Protein AF-A0AA95LZ90-F1 (afdb_monomer)

Solvent-accessible surface area (backbone atoms only — not comparable to full-atom values): 10033 Å² total; per-residue (Å²): 131,81,85,79,63,88,88,52,52,76,66,52,51,50,35,50,46,57,50,53,72,34,52,88,38,74,70,35,60,52,49,56,64,57,33,80,80,51,60,80,67,73,62,70,58,91,56,53,76,77,47,78,58,99,29,31,42,29,27,42,69,85,73,64,32,29,38,39,38,36,71,39,73,66,20,32,50,21,42,51,40,34,53,50,51,57,73,70,40,54,73,91,53,36,74,39,42,48,50,74,78,48,73,56,91,40,30,33,30,27,57,53,59,44,82,60,72,96,41,71,73,51,50,51,52,51,54,55,50,49,54,51,38,47,76,72,32,27,47,56,68,57,52,34,52,98,86,68,48,68,36,58,94,23,34,22,23,46,97,86,69,50,64,23,37,68,52,54,40,78,51,43,80,51,90,128

Secondary structure (DSSP, 8-state):
-----SSS-HHHHHHHHHHHHHTTSHHHHHHHHHHTT-GGGTS---SEEEEE-SSEEEEE-SSSEEEEEESSHHHHHHHHHHHHHHHHS-HHHHTTBPPEEEEETTEEEEE--EEPP--HHHHHHHHHHHHHHHHTTEE-TTSB-TTS-B-GGGEEE-TT--EEES--TT-EE---

Structure (mmCIF, N/CA/C/O backbone):
data_AF-A0AA95LZ90-F1
#
_entry.id   AF-A0AA95LZ90-F1
#
loop_
_atom_site.group_PDB
_atom_site.id
_atom_site.type_symbol
_atom_site.label_atom_id
_atom_site.label_alt_id
_atom_site.label_comp_id
_atom_site.label_asym_id
_atom_site.label_entity_id
_atom_site.label_seq_id
_atom_site.pdbx_PDB_ins_code
_atom_site.Cartn_x
_atom_site.Cartn_y
_atom_site.Cartn_z
_atom_site.occupancy
_atom_site.B_iso_or_equiv
_atom_site.auth_seq_id
_atom_site.auth_comp_id
_atom_site.auth_asym_id
_atom_site.auth_atom_id
_atom_site.pdbx_PDB_model_num
ATOM 1 N N . MET A 1 1 ? -5.348 -4.662 -27.013 1.00 34.50 1 MET A N 1
ATOM 2 C CA . MET A 1 1 ? -5.680 -3.260 -26.679 1.00 34.50 1 MET A CA 1
ATOM 3 C C . MET A 1 1 ? -4.801 -2.884 -25.504 1.00 34.50 1 MET A C 1
ATOM 5 O O . MET A 1 1 ? -4.820 -3.619 -24.530 1.00 34.50 1 MET A O 1
ATOM 9 N N . GLY A 1 2 ? -3.926 -1.886 -25.645 1.00 42.22 2 GLY A N 1
ATOM 10 C CA . GLY A 1 2 ? -2.965 -1.548 -24.590 1.00 42.22 2 GLY A CA 1
ATOM 11 C C . GLY A 1 2 ? -3.676 -0.946 -23.382 1.00 42.22 2 GLY A C 1
ATOM 12 O O . GLY A 1 2 ? -4.489 -0.041 -23.558 1.00 42.22 2 GLY A O 1
ATOM 13 N N . GLU A 1 3 ? -3.384 -1.457 -22.186 1.00 51.34 3 GLU A N 1
ATOM 14 C CA . GLU A 1 3 ? -3.750 -0.822 -20.918 1.00 51.34 3 GLU A CA 1
ATOM 15 C C . GLU A 1 3 ? -3.240 0.624 -20.945 1.00 51.34 3 GLU A C 1
ATOM 17 O O . GLU A 1 3 ? -2.036 0.875 -21.022 1.00 51.34 3 GLU A O 1
ATOM 22 N N . LYS A 1 4 ? -4.158 1.593 -20.985 1.00 54.84 4 LYS A N 1
ATOM 23 C CA . LYS A 1 4 ? -3.798 3.007 -20.929 1.00 54.84 4 LYS A CA 1
ATOM 24 C C . LYS A 1 4 ? -3.637 3.371 -19.462 1.00 54.84 4 LYS A C 1
ATOM 26 O O . LYS A 1 4 ? -4.637 3.564 -18.776 1.00 54.84 4 LYS A O 1
ATOM 31 N N . ALA A 1 5 ? -2.392 3.456 -19.012 1.00 68.25 5 ALA A N 1
ATOM 32 C CA . ALA A 1 5 ? -2.107 3.948 -17.679 1.00 68.25 5 ALA A CA 1
ATOM 33 C C . ALA A 1 5 ? -2.472 5.427 -17.562 1.00 68.25 5 ALA A C 1
ATOM 35 O O . ALA A 1 5 ? -2.135 6.228 -18.439 1.00 68.25 5 ALA A O 1
ATOM 36 N N . MET A 1 6 ? -3.190 5.787 -16.502 1.00 85.00 6 MET A N 1
ATOM 37 C CA . MET A 1 6 ? -3.585 7.169 -16.222 1.00 85.00 6 MET A CA 1
ATOM 38 C C . MET A 1 6 ? -2.555 7.879 -15.347 1.00 85.00 6 MET A C 1
ATOM 40 O O . MET A 1 6 ? -2.398 9.093 -15.458 1.00 85.00 6 MET A O 1
ATOM 44 N N . PHE A 1 7 ? -1.850 7.131 -14.496 1.00 91.50 7 PHE A N 1
ATOM 45 C CA . PHE A 1 7 ? -0.900 7.693 -13.532 1.00 91.50 7 PHE A CA 1
ATOM 46 C C . PHE A 1 7 ? 0.568 7.577 -13.953 1.00 91.50 7 PHE A C 1
ATOM 48 O O . PHE A 1 7 ? 1.384 8.383 -13.510 1.00 91.50 7 PHE A O 1
ATOM 55 N N . LEU A 1 8 ? 0.910 6.592 -14.788 1.00 93.38 8 LEU A N 1
ATOM 56 C CA . LEU A 1 8 ? 2.279 6.340 -15.244 1.00 93.38 8 LEU A CA 1
ATOM 57 C C . LEU A 1 8 ? 2.437 6.681 -16.721 1.00 93.38 8 LEU A C 1
ATOM 59 O O . LEU A 1 8 ? 1.546 6.430 -17.533 1.00 93.38 8 LEU A O 1
ATOM 63 N N . THR A 1 9 ? 3.602 7.204 -17.093 1.0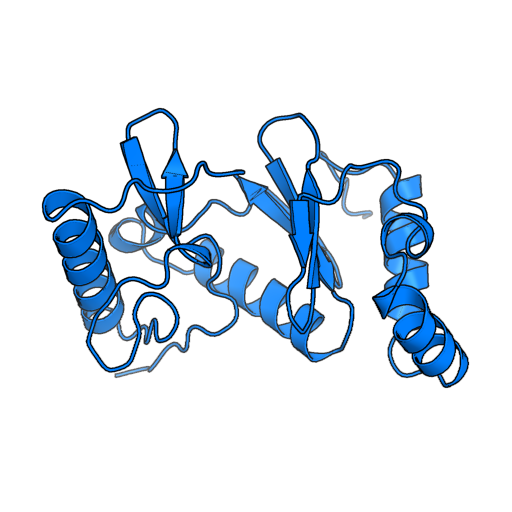0 93.56 9 THR A N 1
ATOM 64 C CA . THR A 1 9 ? 3.947 7.381 -18.503 1.00 93.56 9 THR A CA 1
ATOM 65 C C . THR A 1 9 ? 4.340 6.044 -19.134 1.00 93.56 9 THR A C 1
ATOM 67 O O . THR A 1 9 ? 4.755 5.100 -18.458 1.00 93.56 9 THR A O 1
ATOM 70 N N . SER A 1 10 ? 4.306 5.963 -20.466 1.00 92.25 10 SER A N 1
ATOM 71 C CA . SER A 1 10 ? 4.812 4.788 -21.192 1.00 92.25 10 SER A CA 1
ATOM 72 C C . SER A 1 10 ? 6.281 4.476 -20.867 1.00 92.25 10 SER A C 1
ATOM 74 O O . SER A 1 10 ? 6.687 3.313 -20.896 1.00 92.25 10 SER A O 1
ATOM 76 N N . SER A 1 11 ? 7.078 5.503 -20.551 1.00 92.69 11 SER A N 1
ATOM 77 C CA . SER A 1 11 ? 8.474 5.349 -20.133 1.00 92.69 11 SER A CA 1
ATOM 78 C C . SER A 1 11 ? 8.578 4.688 -18.760 1.00 92.69 11 SER A C 1
ATOM 80 O O . SER A 1 11 ? 9.356 3.747 -18.612 1.00 92.69 11 SER A O 1
ATOM 82 N N . ASP A 1 12 ? 7.755 5.105 -17.794 1.00 93.00 12 ASP A N 1
ATOM 83 C CA . ASP A 1 12 ? 7.721 4.508 -16.452 1.00 93.00 12 ASP A CA 1
ATOM 84 C C . ASP A 1 12 ? 7.345 3.028 -16.527 1.00 93.00 12 ASP A C 1
ATOM 86 O O . ASP A 1 12 ? 8.037 2.174 -15.973 1.00 93.00 12 ASP A O 1
ATOM 90 N N . ILE A 1 13 ? 6.302 2.701 -17.295 1.00 93.44 13 ILE A N 1
ATOM 91 C CA . ILE A 1 13 ? 5.856 1.316 -17.501 1.00 93.44 13 ILE A CA 1
ATOM 92 C C . ILE A 1 13 ? 6.970 0.479 -18.131 1.00 93.44 13 ILE A C 1
ATOM 94 O O . IL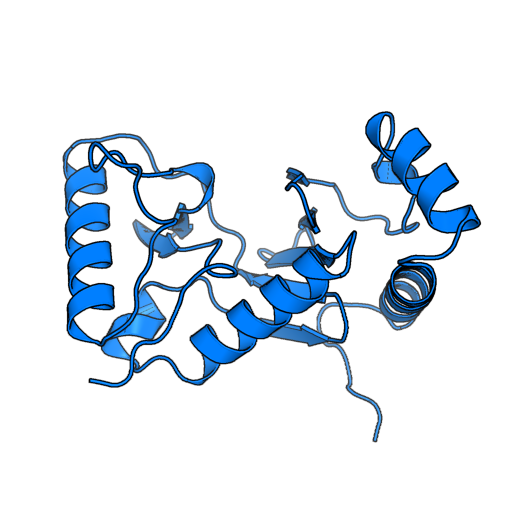E A 1 13 ? 7.201 -0.654 -17.711 1.00 93.44 13 ILE A O 1
ATOM 98 N N . LYS A 1 14 ? 7.690 1.020 -19.123 1.00 92.12 14 LYS A N 1
ATOM 99 C CA . LYS A 1 14 ? 8.817 0.323 -19.758 1.00 92.12 14 LYS A CA 1
ATOM 100 C C . LYS A 1 14 ? 9.941 0.047 -18.759 1.00 92.12 14 LYS A C 1
ATOM 102 O O . LYS A 1 14 ? 10.480 -1.058 -18.757 1.00 92.12 14 LYS A O 1
ATOM 107 N N . LEU A 1 15 ? 10.285 1.021 -17.917 1.00 90.69 15 LEU A N 1
ATOM 108 C CA . LEU A 1 15 ? 11.307 0.867 -16.880 1.00 90.69 15 LEU A CA 1
ATOM 109 C C . LEU A 1 15 ? 10.901 -0.184 -15.844 1.00 90.69 15 LEU A C 1
ATOM 111 O O . LEU A 1 15 ? 11.689 -1.081 -15.543 1.00 90.69 15 LEU A O 1
ATOM 115 N N . ILE A 1 16 ? 9.657 -0.131 -15.362 1.00 91.62 16 ILE A N 1
ATOM 116 C CA . ILE A 1 16 ? 9.122 -1.127 -14.429 1.00 91.62 16 ILE A CA 1
ATOM 117 C C . ILE A 1 16 ? 9.114 -2.511 -15.080 1.00 91.62 16 ILE A C 1
ATOM 119 O O . ILE A 1 16 ? 9.571 -3.469 -14.470 1.00 91.62 16 ILE A O 1
ATOM 123 N N . LYS A 1 17 ? 8.673 -2.637 -16.334 1.00 91.50 17 LYS A N 1
ATOM 124 C CA . LYS A 1 17 ? 8.666 -3.920 -17.046 1.00 91.50 17 LYS A CA 1
ATOM 125 C C . LYS A 1 17 ? 10.068 -4.527 -17.140 1.00 91.50 17 LYS A C 1
ATOM 127 O O . LYS A 1 17 ? 10.247 -5.675 -16.747 1.00 91.50 17 LYS A O 1
ATOM 132 N N . LEU A 1 18 ? 11.061 -3.749 -17.578 1.00 88.50 18 LEU A N 1
ATOM 133 C CA . LEU A 1 18 ? 12.460 -4.195 -17.643 1.00 88.50 18 LEU A CA 1
ATOM 134 C C . LEU A 1 18 ? 13.002 -4.593 -16.262 1.00 88.50 18 LEU A C 1
ATOM 136 O O . LEU A 1 18 ? 13.769 -5.548 -16.140 1.00 88.50 18 LEU A O 1
ATOM 140 N N . TRP A 1 19 ? 12.606 -3.864 -15.218 1.00 87.50 19 TRP A N 1
ATOM 141 C CA . TRP A 1 19 ? 12.959 -4.184 -13.839 1.00 87.50 19 TRP A CA 1
ATOM 142 C C . TRP A 1 19 ? 12.365 -5.525 -13.390 1.00 87.50 19 TRP A C 1
ATOM 144 O O . TRP A 1 19 ? 13.095 -6.384 -12.890 1.00 87.50 19 TRP A O 1
ATOM 154 N N . ILE A 1 20 ? 11.063 -5.724 -13.607 1.00 88.56 20 ILE A N 1
ATOM 155 C CA . ILE A 1 20 ? 10.337 -6.933 -13.211 1.00 88.56 20 ILE A CA 1
ATOM 156 C C . ILE A 1 20 ? 10.819 -8.157 -14.002 1.00 88.56 20 ILE A C 1
ATOM 158 O O . ILE A 1 20 ? 11.033 -9.208 -13.403 1.00 88.56 20 ILE A O 1
ATOM 162 N N . GLU A 1 21 ? 11.072 -8.030 -15.308 1.00 87.81 21 GLU A N 1
ATOM 163 C CA . GLU A 1 21 ? 11.671 -9.091 -16.142 1.00 87.81 21 GLU A CA 1
ATOM 164 C C . GLU A 1 21 ? 13.063 -9.513 -15.644 1.00 87.81 21 GLU A C 1
ATOM 166 O O . GLU A 1 21 ? 13.487 -10.652 -15.838 1.00 87.81 21 GLU A O 1
ATOM 171 N N . GLY A 1 22 ? 13.775 -8.611 -14.965 1.00 82.25 22 GLY A N 1
ATOM 172 C CA . GLY A 1 22 ? 15.060 -8.906 -14.347 1.00 82.25 22 GLY A CA 1
ATOM 173 C C . GLY A 1 22 ? 14.966 -9.762 -13.080 1.00 82.25 22 GLY A C 1
ATOM 174 O O . GLY A 1 22 ? 15.961 -10.416 -12.744 1.00 82.25 22 GLY A O 1
ATOM 175 N N . ILE A 1 23 ? 13.827 -9.777 -12.374 1.00 81.31 23 ILE A N 1
ATOM 176 C CA . ILE A 1 23 ? 13.666 -10.474 -11.087 1.00 81.31 23 ILE A CA 1
ATOM 177 C C . ILE A 1 23 ? 14.055 -11.952 -11.230 1.00 81.31 23 ILE A C 1
ATOM 179 O O . ILE A 1 23 ? 13.588 -12.668 -12.107 1.00 81.31 23 ILE A O 1
ATOM 183 N N . GLY A 1 24 ? 14.938 -12.422 -10.344 1.00 65.94 24 GLY A N 1
ATOM 184 C CA . GLY A 1 24 ? 15.419 -13.810 -10.331 1.00 65.94 24 GLY A CA 1
ATOM 185 C C . GLY A 1 24 ? 16.692 -14.065 -11.147 1.00 65.94 24 GLY A C 1
ATOM 186 O O . GLY A 1 24 ? 17.398 -15.034 -10.860 1.00 65.94 24 GLY A O 1
ATOM 187 N N . SER A 1 25 ? 17.068 -13.171 -12.069 1.00 71.25 25 SER A N 1
ATOM 188 C CA . SER A 1 25 ? 18.341 -13.274 -12.798 1.00 71.25 25 SER A CA 1
ATOM 189 C C . SER A 1 25 ? 19.562 -13.057 -11.888 1.00 71.25 25 SER A C 1
ATOM 191 O O . SER A 1 25 ? 19.513 -12.355 -10.872 1.00 71.25 25 SER A O 1
ATOM 193 N N . GLN A 1 26 ? 20.712 -13.632 -12.254 1.00 55.34 26 GLN A N 1
ATOM 194 C CA . GLN A 1 26 ? 21.957 -13.465 -11.490 1.00 55.34 26 GLN A CA 1
ATOM 195 C C . GLN A 1 26 ? 22.443 -12.003 -11.484 1.00 55.34 26 GLN A C 1
ATOM 197 O O . GLN A 1 26 ? 22.942 -11.507 -10.471 1.00 55.34 26 GLN A O 1
ATOM 202 N N . THR A 1 27 ? 22.198 -11.282 -12.579 1.00 57.25 27 THR A N 1
ATOM 203 C CA . THR A 1 27 ? 22.435 -9.841 -12.732 1.00 57.25 27 THR A CA 1
ATOM 204 C C . THR A 1 27 ? 21.559 -9.018 -11.786 1.00 57.25 27 THR A C 1
ATOM 206 O O . THR A 1 27 ? 22.039 -8.066 -11.167 1.00 57.25 27 THR A O 1
ATOM 209 N N . PHE A 1 28 ? 20.300 -9.419 -11.604 1.00 62.91 28 PHE A N 1
ATOM 210 C CA . PHE A 1 28 ? 19.384 -8.811 -10.644 1.00 62.91 28 PHE A CA 1
ATOM 211 C C . PHE A 1 28 ? 19.799 -9.078 -9.201 1.00 62.91 28 PHE A C 1
ATOM 213 O O . PHE A 1 28 ? 19.868 -8.143 -8.417 1.00 62.91 28 PHE A O 1
ATOM 220 N N . LYS A 1 29 ? 20.199 -10.308 -8.850 1.00 55.78 29 LYS A N 1
ATOM 221 C CA . LYS A 1 29 ? 20.716 -10.623 -7.501 1.00 55.78 29 LYS A CA 1
ATOM 222 C C . LYS A 1 29 ? 21.957 -9.802 -7.128 1.00 55.78 29 LYS A C 1
ATOM 224 O O . LYS A 1 29 ? 22.181 -9.551 -5.944 1.00 55.78 29 LYS A O 1
ATOM 229 N N . ARG A 1 30 ? 22.767 -9.395 -8.115 1.00 52.88 30 ARG A N 1
ATOM 230 C CA . ARG A 1 30 ? 23.913 -8.487 -7.932 1.00 52.88 30 ARG A CA 1
ATOM 231 C C . ARG A 1 30 ? 23.460 -7.033 -7.757 1.00 52.88 30 ARG A C 1
ATOM 233 O O . ARG A 1 30 ? 23.913 -6.372 -6.830 1.00 52.88 30 ARG A O 1
ATOM 240 N N . ARG A 1 31 ? 22.528 -6.561 -8.596 1.00 54.19 31 ARG A N 1
ATOM 241 C CA . ARG A 1 31 ? 21.954 -5.204 -8.522 1.00 54.19 31 ARG A CA 1
ATOM 242 C C . ARG A 1 31 ? 21.124 -4.979 -7.256 1.00 54.19 31 ARG A C 1
ATOM 244 O O . ARG A 1 31 ? 21.336 -3.976 -6.602 1.00 54.19 31 ARG A O 1
ATOM 251 N N . ALA A 1 32 ? 20.276 -5.923 -6.851 1.00 54.41 32 ALA A N 1
ATOM 252 C CA . ALA A 1 32 ? 19.482 -5.863 -5.620 1.00 54.41 32 ALA A CA 1
ATOM 253 C C . ALA A 1 32 ? 20.359 -5.815 -4.353 1.00 54.41 32 ALA A C 1
ATOM 255 O O . ALA A 1 32 ? 20.064 -5.065 -3.426 1.00 54.41 32 ALA A O 1
ATOM 256 N N . ARG A 1 33 ? 21.490 -6.542 -4.337 1.00 49.78 33 ARG A N 1
ATOM 257 C CA . ARG A 1 33 ? 22.492 -6.457 -3.256 1.00 49.78 33 ARG A CA 1
ATOM 258 C C . ARG A 1 33 ? 23.160 -5.083 -3.171 1.00 49.78 33 ARG A C 1
ATOM 260 O O . ARG A 1 33 ? 23.378 -4.593 -2.072 1.00 49.78 33 ARG A O 1
ATOM 267 N N . MET A 1 34 ? 23.461 -4.461 -4.313 1.00 45.81 34 MET A N 1
ATOM 268 C CA . MET A 1 34 ? 23.992 -3.092 -4.364 1.00 45.81 34 MET A CA 1
ATOM 269 C C . MET A 1 34 ? 22.905 -2.028 -4.099 1.00 45.81 34 MET A C 1
ATOM 271 O O . MET A 1 34 ? 23.207 -0.953 -3.582 1.00 45.81 34 MET A O 1
ATOM 275 N N . ALA A 1 35 ? 21.636 -2.324 -4.407 1.00 50.03 35 ALA A N 1
ATOM 276 C CA . ALA A 1 35 ? 20.486 -1.441 -4.204 1.00 50.03 35 ALA A CA 1
ATOM 277 C C . ALA A 1 35 ? 20.147 -1.207 -2.740 1.00 50.03 35 ALA A C 1
ATOM 279 O O . ALA A 1 35 ? 19.676 -0.123 -2.405 1.00 50.03 35 ALA A O 1
ATOM 280 N N . MET A 1 36 ? 20.503 -2.152 -1.866 1.00 49.50 36 MET A N 1
ATOM 281 C CA . MET A 1 36 ? 20.365 -2.020 -0.415 1.00 49.50 36 MET A CA 1
ATOM 282 C C . MET A 1 36 ? 21.087 -0.784 0.160 1.00 49.50 36 MET A C 1
ATOM 284 O O . MET A 1 36 ? 20.778 -0.379 1.272 1.00 49.50 36 MET A O 1
ATOM 288 N N . TRP A 1 37 ? 21.989 -0.155 -0.611 1.00 46.62 37 TRP A N 1
ATOM 289 C CA . TRP A 1 37 ? 22.685 1.082 -0.248 1.00 46.62 37 TRP A CA 1
ATOM 290 C C . TRP A 1 37 ? 22.231 2.347 -1.011 1.00 46.62 37 TRP A C 1
ATOM 292 O O . TRP A 1 37 ? 22.595 3.429 -0.573 1.00 46.62 37 TRP A O 1
ATOM 302 N N . ASN A 1 38 ? 21.471 2.267 -2.124 1.00 51.31 38 ASN A N 1
ATOM 303 C CA . ASN A 1 38 ? 21.155 3.435 -2.987 1.00 51.31 38 ASN A CA 1
ATOM 304 C C . ASN A 1 38 ? 19.926 3.242 -3.918 1.00 51.31 38 ASN A C 1
ATOM 306 O O . ASN A 1 38 ? 20.012 3.400 -5.136 1.00 51.31 38 ASN A O 1
ATOM 310 N N . TYR A 1 39 ? 18.759 2.891 -3.380 1.00 51.16 39 TYR A N 1
ATOM 311 C CA . TYR A 1 39 ? 17.564 2.529 -4.165 1.00 51.16 39 TYR A CA 1
ATOM 312 C C . TYR A 1 39 ? 17.051 3.565 -5.196 1.00 51.16 39 TYR A C 1
ATOM 314 O O . TYR A 1 39 ? 16.501 3.146 -6.216 1.00 51.16 39 TYR A O 1
ATOM 322 N N . ASN A 1 40 ? 17.277 4.876 -5.006 1.00 43.91 40 ASN A N 1
ATOM 323 C CA . ASN A 1 40 ? 16.888 5.926 -5.974 1.00 43.91 40 ASN A CA 1
ATOM 324 C C . ASN A 1 40 ? 17.501 5.723 -7.380 1.00 43.91 40 ASN A C 1
ATOM 326 O O . ASN A 1 40 ? 17.023 6.303 -8.348 1.00 43.91 40 ASN A O 1
ATOM 330 N N . HIS A 1 41 ? 18.538 4.889 -7.523 1.00 50.66 41 HIS A N 1
ATOM 331 C CA . HIS A 1 41 ? 19.248 4.687 -8.789 1.00 50.66 41 HIS A CA 1
ATOM 332 C C . HIS A 1 41 ? 18.756 3.485 -9.630 1.00 50.66 41 HIS A C 1
ATOM 334 O O . HIS A 1 41 ? 19.204 3.319 -10.761 1.00 50.66 41 HIS A O 1
ATOM 340 N N . TYR A 1 42 ? 17.876 2.608 -9.117 1.00 57.91 42 TYR A N 1
ATOM 341 C CA . TYR A 1 42 ? 17.784 1.229 -9.648 1.00 57.91 42 TYR A CA 1
ATOM 342 C C . TYR A 1 42 ? 16.669 0.930 -10.654 1.00 57.91 42 TYR A C 1
ATOM 344 O O . TYR A 1 42 ? 16.899 0.129 -11.560 1.00 57.91 42 TYR A O 1
ATOM 352 N N . ILE A 1 43 ? 15.492 1.548 -10.532 1.00 70.50 43 ILE A N 1
ATOM 353 C CA . ILE A 1 43 ? 14.429 1.416 -11.552 1.00 70.50 43 ILE A CA 1
ATOM 354 C C . ILE A 1 43 ? 14.550 2.545 -12.591 1.00 70.50 43 ILE A C 1
ATOM 356 O O . ILE A 1 43 ? 14.109 2.394 -13.724 1.00 70.50 43 ILE A O 1
ATOM 360 N N . GLY A 1 44 ? 15.205 3.656 -12.236 1.00 79.12 44 GLY A N 1
ATOM 361 C CA . GLY A 1 44 ? 15.319 4.838 -13.097 1.00 79.12 44 GLY A CA 1
ATOM 362 C C . GLY A 1 44 ? 14.065 5.716 -13.109 1.00 79.12 44 GLY A C 1
ATOM 363 O O . GLY A 1 44 ? 13.952 6.590 -13.961 1.00 79.12 44 GLY A O 1
ATOM 364 N N . LEU A 1 45 ? 13.127 5.488 -12.181 1.00 87.38 45 LEU A N 1
ATOM 365 C CA . LEU A 1 45 ? 11.976 6.366 -11.972 1.00 87.38 45 LEU A CA 1
ATOM 366 C C . LEU A 1 45 ? 12.423 7.659 -11.282 1.00 87.38 45 LEU A C 1
ATOM 368 O O . LEU A 1 45 ? 13.226 7.618 -10.353 1.00 87.38 45 LEU A O 1
ATOM 372 N N . SER A 1 46 ? 11.866 8.797 -11.697 1.00 89.38 46 SER A N 1
ATOM 373 C CA . SER A 1 46 ? 12.190 10.122 -11.144 1.00 89.38 46 SER A CA 1
ATOM 374 C C . SER A 1 46 ? 11.422 10.474 -9.865 1.00 89.38 46 SER A C 1
ATOM 376 O O . SER A 1 46 ? 11.542 11.588 -9.360 1.00 89.38 46 SER A O 1
ATOM 378 N N . TYR A 1 47 ? 10.581 9.567 -9.371 1.00 91.19 47 TYR A N 1
ATOM 379 C CA . TYR A 1 47 ? 9.749 9.787 -8.192 1.00 91.19 47 TYR A CA 1
ATOM 380 C C . TYR A 1 47 ? 10.549 9.660 -6.894 1.00 91.19 47 TYR A C 1
ATOM 382 O O . TYR A 1 47 ? 11.481 8.862 -6.791 1.00 91.19 47 TYR A O 1
ATOM 390 N N . ASN A 1 48 ? 10.126 10.399 -5.869 1.00 90.38 48 ASN A N 1
ATOM 391 C CA . ASN A 1 48 ? 10.717 10.298 -4.540 1.00 90.38 48 ASN A CA 1
ATOM 392 C C . ASN A 1 48 ? 10.338 8.968 -3.895 1.00 90.38 48 ASN A C 1
ATOM 394 O O . ASN A 1 48 ? 9.167 8.591 -3.893 1.00 90.38 48 ASN A O 1
ATOM 398 N N . ILE A 1 49 ? 11.302 8.283 -3.287 1.00 89.38 49 ILE A N 1
ATOM 399 C CA . ILE A 1 49 ? 11.005 7.098 -2.488 1.00 89.38 49 ILE A CA 1
ATOM 400 C C . ILE A 1 49 ? 10.560 7.517 -1.086 1.00 89.38 49 ILE A C 1
ATOM 402 O O . ILE A 1 49 ? 11.254 8.266 -0.402 1.00 89.38 49 ILE A O 1
ATOM 406 N N . ILE A 1 50 ? 9.411 7.000 -0.656 1.00 89.12 50 ILE A N 1
ATOM 407 C CA . ILE A 1 50 ? 8.798 7.274 0.653 1.00 89.12 50 ILE A CA 1
ATOM 408 C C . ILE A 1 50 ? 8.701 6.038 1.548 1.00 89.12 50 ILE A C 1
ATOM 410 O O . ILE A 1 50 ? 8.328 6.155 2.713 1.00 89.12 50 ILE A O 1
ATOM 414 N N . GLY A 1 51 ? 9.037 4.853 1.039 1.00 85.06 51 GLY A N 1
ATOM 415 C CA . GLY A 1 51 ? 9.009 3.635 1.837 1.00 85.06 51 GLY A CA 1
ATOM 416 C C . GLY A 1 51 ? 9.746 2.468 1.197 1.00 85.06 51 GLY A C 1
ATOM 417 O O . GLY A 1 51 ? 9.799 2.330 -0.026 1.00 85.06 51 GLY A O 1
ATOM 418 N N . PHE A 1 52 ? 10.278 1.602 2.056 1.00 81.81 52 PHE A N 1
ATOM 419 C CA . PHE A 1 52 ? 10.943 0.360 1.681 1.00 81.81 52 PHE A CA 1
ATOM 420 C C . PHE A 1 52 ? 10.395 -0.790 2.516 1.00 81.81 52 PHE A C 1
ATOM 422 O O . PHE A 1 52 ? 10.488 -0.777 3.743 1.00 81.81 52 PHE A O 1
ATOM 429 N N . GLY A 1 53 ? 9.818 -1.780 1.842 1.00 76.19 53 GLY A N 1
ATOM 430 C CA . GLY A 1 53 ? 9.450 -3.060 2.435 1.00 76.19 53 GLY A CA 1
ATOM 431 C C . GLY A 1 53 ? 10.462 -4.150 2.086 1.00 76.19 53 GLY A C 1
ATOM 432 O O . GLY A 1 53 ? 11.402 -3.935 1.323 1.00 76.19 53 GLY A O 1
ATOM 433 N N . MET A 1 54 ? 10.228 -5.359 2.597 1.00 80.31 54 MET A N 1
ATOM 434 C CA . MET A 1 54 ? 11.052 -6.534 2.270 1.00 80.31 54 MET A CA 1
ATOM 435 C C . MET A 1 54 ? 10.972 -6.919 0.784 1.00 80.31 54 MET A C 1
ATOM 437 O O . MET A 1 54 ? 11.924 -7.464 0.230 1.00 80.31 54 MET A O 1
ATOM 441 N N . SER A 1 55 ? 9.844 -6.622 0.137 1.00 87.25 55 SER A N 1
ATOM 442 C CA . SER A 1 55 ? 9.516 -7.101 -1.208 1.00 87.25 55 SER A CA 1
ATOM 443 C C . SER A 1 55 ? 9.139 -6.000 -2.202 1.00 87.25 55 SER A C 1
ATOM 445 O O . SER A 1 55 ? 8.889 -6.295 -3.374 1.00 87.25 55 SER A O 1
ATOM 447 N N . ARG A 1 56 ? 9.061 -4.734 -1.761 1.00 90.69 56 ARG A N 1
ATOM 448 C CA . ARG A 1 56 ? 8.557 -3.605 -2.562 1.00 90.69 56 ARG A CA 1
ATOM 449 C C . ARG A 1 56 ? 9.217 -2.279 -2.185 1.00 90.69 56 ARG A C 1
ATOM 451 O O . ARG A 1 56 ? 9.534 -2.046 -1.019 1.00 90.69 56 ARG A O 1
ATOM 458 N N . VAL A 1 57 ? 9.349 -1.393 -3.168 1.00 89.69 57 VAL A N 1
ATOM 459 C CA . VAL A 1 57 ? 9.693 0.029 -2.989 1.00 89.69 57 VAL A CA 1
ATOM 460 C C . VAL A 1 57 ? 8.435 0.864 -3.189 1.00 89.69 57 VAL A C 1
ATOM 462 O O . VAL A 1 57 ? 7.650 0.569 -4.090 1.00 89.69 57 VAL A O 1
ATOM 465 N N . VAL A 1 58 ? 8.248 1.898 -2.369 1.00 92.00 58 VAL A N 1
ATOM 466 C CA . VAL A 1 58 ? 7.091 2.798 -2.429 1.00 92.00 58 VAL A CA 1
ATOM 467 C C . VAL A 1 58 ? 7.535 4.193 -2.851 1.00 92.00 58 VAL A C 1
ATOM 469 O O . VAL A 1 58 ? 8.299 4.847 -2.144 1.00 92.00 58 VAL A O 1
ATOM 472 N N . PHE A 1 59 ? 7.026 4.653 -3.985 1.00 93.50 59 PHE A N 1
ATOM 473 C CA . PHE A 1 59 ? 7.279 5.970 -4.552 1.00 93.50 59 PHE A CA 1
ATOM 474 C C . PHE A 1 59 ? 6.096 6.908 -4.310 1.00 93.50 59 PHE A C 1
ATOM 476 O O . PHE A 1 59 ? 4.939 6.492 -4.371 1.00 93.50 59 PHE A O 1
ATOM 483 N N . ASP A 1 60 ? 6.392 8.182 -4.083 1.00 94.75 60 ASP A N 1
ATOM 484 C CA . ASP A 1 60 ? 5.418 9.268 -4.087 1.00 94.75 60 ASP A CA 1
ATOM 485 C C . ASP A 1 60 ? 5.242 9.803 -5.504 1.00 94.75 60 ASP A C 1
ATOM 487 O O . ASP A 1 60 ? 6.188 10.321 -6.104 1.00 94.75 60 ASP A O 1
ATOM 491 N N . LEU A 1 61 ? 4.024 9.707 -6.030 1.00 95.12 61 LEU A N 1
ATOM 492 C CA . LEU A 1 61 ? 3.692 10.247 -7.346 1.00 95.12 61 LEU A CA 1
ATOM 493 C C . LEU A 1 61 ? 3.452 11.770 -7.314 1.00 95.12 61 LEU A C 1
ATOM 495 O O . LEU A 1 61 ? 3.165 12.363 -8.351 1.00 95.12 61 LEU A O 1
ATOM 499 N N . ASN A 1 62 ? 3.578 12.418 -6.145 1.00 93.38 62 ASN A N 1
ATOM 500 C CA . ASN A 1 62 ? 3.392 13.859 -5.920 1.00 93.38 62 ASN A CA 1
ATOM 501 C C . ASN A 1 62 ? 2.004 14.387 -6.329 1.00 93.38 62 ASN A C 1
ATOM 503 O O . ASN A 1 62 ? 1.822 15.576 -6.576 1.00 93.38 62 ASN A O 1
ATOM 507 N N . ASN A 1 63 ? 1.012 13.504 -6.391 1.00 93.19 63 ASN A N 1
ATOM 508 C CA . ASN A 1 63 ? -0.359 13.804 -6.805 1.00 93.19 63 ASN A CA 1
ATOM 509 C C . ASN A 1 63 ? -1.401 13.164 -5.867 1.00 93.19 63 ASN A C 1
ATOM 511 O O . ASN A 1 63 ? -2.538 12.931 -6.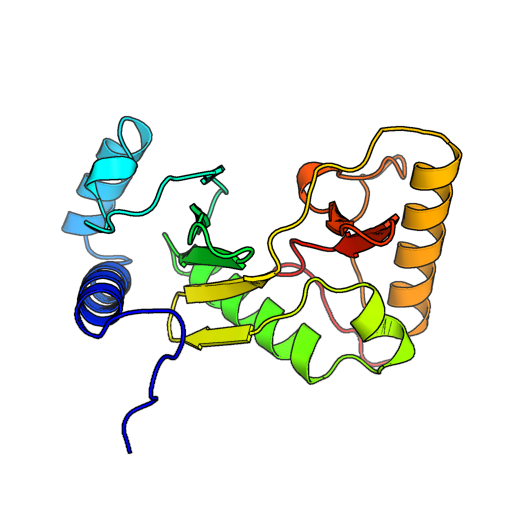265 1.00 93.19 63 ASN A O 1
ATOM 515 N N . GLY A 1 64 ? -1.004 12.854 -4.626 1.00 93.56 64 GLY A N 1
ATOM 516 C CA . GLY A 1 64 ? -1.865 12.195 -3.638 1.00 93.56 64 GLY A CA 1
ATOM 517 C C . GLY A 1 64 ? -1.916 10.668 -3.755 1.00 93.56 64 GLY A C 1
ATOM 518 O O . GLY A 1 64 ? -2.674 10.033 -3.024 1.00 93.56 64 GLY A O 1
ATOM 519 N N . PHE A 1 65 ? -1.093 10.070 -4.620 1.00 96.19 65 PHE A N 1
ATOM 520 C CA . PHE A 1 65 ? -1.006 8.623 -4.808 1.00 96.19 65 PHE A CA 1
ATOM 521 C C . PHE A 1 65 ? 0.403 8.090 -4.551 1.00 96.19 65 PHE A C 1
ATOM 523 O O . PHE A 1 65 ? 1.403 8.800 -4.680 1.00 96.19 65 PHE A O 1
ATOM 530 N N . ALA A 1 66 ? 0.469 6.817 -4.176 1.00 95.69 66 ALA A N 1
ATOM 531 C CA . ALA A 1 66 ? 1.703 6.079 -3.976 1.00 95.69 66 ALA A CA 1
ATOM 532 C C . ALA A 1 66 ? 1.794 4.930 -4.985 1.00 95.69 66 ALA A C 1
ATOM 534 O O . ALA A 1 66 ? 0.837 4.176 -5.162 1.00 95.69 66 ALA A O 1
ATOM 535 N N . LEU A 1 67 ? 2.959 4.782 -5.611 1.00 96.38 67 LEU A N 1
ATOM 536 C CA . LEU A 1 67 ? 3.295 3.665 -6.491 1.00 96.38 67 LEU A CA 1
ATOM 537 C C . LEU A 1 67 ? 4.125 2.648 -5.707 1.00 96.38 67 LEU A C 1
ATOM 539 O O . LEU A 1 67 ? 5.219 2.968 -5.248 1.00 96.38 67 LEU A O 1
ATOM 543 N N . LYS A 1 68 ? 3.655 1.406 -5.596 1.00 95.25 68 LYS A N 1
ATOM 544 C CA . LYS A 1 68 ? 4.440 0.300 -5.034 1.00 95.25 68 LYS A CA 1
ATOM 545 C C . LYS A 1 68 ? 4.972 -0.578 -6.159 1.00 95.25 68 LYS A C 1
ATOM 547 O O . LYS A 1 68 ? 4.183 -1.185 -6.881 1.00 95.25 68 LYS A O 1
ATOM 552 N N . VAL A 1 69 ? 6.292 -0.700 -6.281 1.00 93.94 69 VAL A N 1
ATOM 553 C CA . VAL A 1 69 ? 6.944 -1.566 -7.279 1.00 93.94 69 VAL A CA 1
ATOM 554 C C . VAL A 1 69 ? 7.618 -2.748 -6.594 1.00 93.94 69 VAL A C 1
ATOM 556 O O . VAL A 1 69 ? 8.360 -2.573 -5.626 1.00 93.94 69 VAL A O 1
ATOM 559 N N . ALA A 1 70 ? 7.3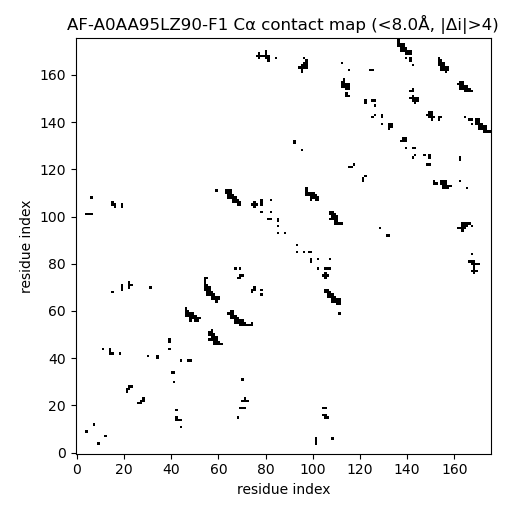69 -3.955 -7.096 1.00 92.62 70 ALA A N 1
ATOM 560 C CA . ALA A 1 70 ? 7.944 -5.184 -6.566 1.00 92.62 70 ALA A CA 1
ATOM 561 C C . ALA A 1 70 ? 9.456 -5.275 -6.807 1.00 92.62 70 ALA A C 1
ATOM 563 O O . ALA A 1 70 ? 9.958 -4.910 -7.866 1.00 92.62 70 ALA A O 1
ATOM 564 N N . THR A 1 71 ? 10.187 -5.811 -5.833 1.00 86.69 71 THR A N 1
ATOM 565 C CA . THR A 1 71 ? 11.632 -6.093 -5.917 1.00 86.69 71 THR A CA 1
ATOM 566 C C . THR A 1 71 ? 11.933 -7.589 -5.942 1.00 86.69 71 THR A C 1
ATOM 568 O O . THR A 1 71 ? 13.076 -7.995 -6.129 1.00 86.69 71 THR A O 1
ATOM 571 N N . ASN A 1 72 ? 10.925 -8.435 -5.751 1.00 85.81 72 ASN A N 1
ATOM 572 C CA . ASN A 1 72 ? 11.037 -9.884 -5.819 1.00 85.81 72 ASN A CA 1
ATOM 573 C C . ASN A 1 72 ? 9.669 -10.508 -6.162 1.00 85.81 72 ASN A C 1
ATOM 575 O O . ASN A 1 72 ? 8.667 -9.803 -6.297 1.00 85.81 72 ASN A O 1
ATOM 579 N N . ALA A 1 73 ? 9.631 -11.834 -6.315 1.00 89.50 73 ALA A N 1
ATOM 580 C CA . ALA A 1 73 ? 8.409 -12.562 -6.661 1.00 89.50 73 ALA A CA 1
ATOM 581 C C . ALA A 1 73 ? 7.301 -12.427 -5.598 1.00 89.50 73 ALA A C 1
ATOM 583 O O . ALA A 1 73 ? 6.125 -12.350 -5.945 1.00 89.50 73 ALA A O 1
ATOM 584 N N . GLU A 1 74 ? 7.668 -12.343 -4.317 1.00 89.81 74 GLU A N 1
ATOM 585 C CA . GLU A 1 74 ? 6.716 -12.113 -3.228 1.00 89.81 74 GLU A CA 1
ATOM 586 C C . GLU A 1 74 ? 6.015 -10.760 -3.387 1.00 89.81 74 GLU A C 1
ATOM 588 O O . GLU A 1 74 ? 4.795 -10.690 -3.299 1.00 89.81 74 GLU A O 1
ATOM 593 N N . GLY A 1 75 ? 6.749 -9.700 -3.734 1.00 92.06 75 GLY A N 1
ATOM 594 C CA . GLY A 1 75 ? 6.180 -8.370 -3.955 1.00 92.06 75 GLY A CA 1
ATOM 595 C C . GLY A 1 75 ? 5.194 -8.326 -5.122 1.00 92.06 75 GLY A C 1
ATOM 596 O O . GLY A 1 75 ? 4.185 -7.626 -5.045 1.00 92.06 75 GLY A O 1
ATOM 597 N N . ILE A 1 76 ? 5.446 -9.108 -6.180 1.00 93.88 76 ILE A N 1
ATOM 598 C CA . ILE A 1 76 ? 4.499 -9.271 -7.296 1.00 93.88 76 ILE A CA 1
ATOM 599 C C . ILE A 1 76 ? 3.200 -9.900 -6.779 1.00 93.88 76 ILE A C 1
ATOM 601 O O . ILE A 1 76 ? 2.112 -9.423 -7.106 1.00 93.88 76 ILE A O 1
ATOM 605 N N . ASN A 1 77 ? 3.307 -10.936 -5.942 1.00 94.06 77 ASN A N 1
ATOM 606 C CA . ASN A 1 77 ? 2.144 -11.577 -5.340 1.00 94.06 77 ASN A CA 1
ATOM 607 C C . ASN A 1 77 ? 1.391 -10.632 -4.391 1.00 94.06 77 ASN A C 1
ATOM 609 O O . ASN A 1 77 ? 0.174 -10.534 -4.498 1.00 94.06 77 ASN A O 1
ATOM 613 N N . CYS A 1 78 ? 2.090 -9.880 -3.534 1.00 93.88 78 CYS A N 1
ATOM 614 C CA . CYS A 1 78 ? 1.476 -8.883 -2.651 1.00 93.88 78 CYS A CA 1
ATOM 615 C C . CYS A 1 78 ? 0.653 -7.854 -3.438 1.00 93.88 78 CYS A C 1
ATOM 617 O O . CYS A 1 78 ? -0.478 -7.569 -3.061 1.00 93.88 78 CYS A O 1
ATOM 619 N N . ASN A 1 79 ? 1.181 -7.334 -4.553 1.00 95.81 79 ASN A N 1
ATOM 620 C CA . ASN A 1 79 ? 0.446 -6.384 -5.397 1.00 95.81 79 ASN A CA 1
ATOM 621 C C . ASN A 1 79 ? -0.834 -7.004 -5.977 1.00 95.81 79 ASN A C 1
ATOM 623 O O . ASN A 1 79 ? -1.878 -6.359 -5.994 1.00 95.81 79 ASN A O 1
ATOM 627 N N . LYS A 1 80 ? -0.774 -8.270 -6.408 1.00 94.44 80 LYS A N 1
ATOM 628 C CA . LYS A 1 80 ? -1.951 -9.002 -6.894 1.00 94.44 80 LYS A CA 1
ATOM 629 C C . LYS A 1 80 ? -2.982 -9.227 -5.786 1.00 94.44 80 LYS A C 1
ATOM 631 O O . LYS A 1 80 ? -4.173 -9.067 -6.027 1.00 94.44 80 LYS A O 1
ATOM 636 N N . VAL A 1 81 ? -2.538 -9.607 -4.587 1.00 93.88 81 VAL A N 1
ATOM 637 C CA . VAL A 1 81 ? -3.417 -9.800 -3.424 1.00 93.88 81 VAL A CA 1
ATOM 638 C C . VAL A 1 81 ? -4.113 -8.492 -3.059 1.00 93.88 81 VAL A C 1
ATOM 640 O O . VAL A 1 81 ? -5.322 -8.503 -2.844 1.00 93.88 81 VAL A O 1
ATOM 643 N N . GLU A 1 82 ? -3.391 -7.367 -3.050 1.00 95.19 82 GLU A N 1
ATOM 644 C CA . GLU A 1 82 ? -3.990 -6.050 -2.812 1.00 95.19 82 GLU A CA 1
ATOM 645 C C . GLU A 1 82 ? -5.080 -5.738 -3.851 1.00 95.19 82 GLU A C 1
ATOM 647 O O . GLU A 1 82 ? -6.219 -5.460 -3.480 1.00 95.19 82 GLU A O 1
ATOM 652 N N . ASP A 1 83 ? -4.793 -5.871 -5.146 1.00 95.44 83 ASP A N 1
ATOM 653 C CA . ASP A 1 83 ? -5.804 -5.614 -6.177 1.00 95.44 83 ASP A CA 1
ATOM 654 C C . ASP A 1 83 ? -7.055 -6.504 -6.021 1.00 95.44 83 ASP A C 1
ATOM 656 O O . ASP A 1 83 ? -8.186 -6.009 -6.009 1.00 95.44 83 ASP A O 1
ATOM 660 N N . VAL A 1 84 ? -6.864 -7.809 -5.801 1.00 93.88 84 VAL A N 1
ATOM 661 C CA . VAL A 1 84 ? -7.966 -8.761 -5.592 1.00 93.88 84 VAL A CA 1
ATOM 662 C C . VAL A 1 84 ? -8.791 -8.380 -4.364 1.00 93.88 84 VAL A C 1
ATOM 664 O O . VAL A 1 84 ? -10.012 -8.258 -4.448 1.00 93.88 84 VAL A O 1
ATOM 667 N N . ILE A 1 85 ? -8.156 -8.153 -3.216 1.00 93.69 85 ILE A N 1
ATOM 668 C CA . ILE A 1 85 ? -8.877 -7.815 -1.986 1.00 93.69 85 ILE A CA 1
ATOM 669 C C . ILE A 1 85 ? -9.656 -6.518 -2.158 1.00 93.69 85 ILE A C 1
ATOM 671 O O . ILE A 1 85 ? -10.820 -6.456 -1.768 1.00 93.69 85 ILE A O 1
ATOM 675 N N . TYR A 1 86 ? -9.062 -5.495 -2.769 1.00 95.56 86 TYR A N 1
ATOM 676 C CA . TYR A 1 86 ? -9.757 -4.233 -2.977 1.00 95.56 86 TYR A CA 1
ATOM 677 C C . TYR A 1 86 ? -10.962 -4.378 -3.917 1.00 95.56 86 TYR A C 1
ATOM 679 O O . TYR A 1 86 ? -12.035 -3.825 -3.649 1.00 95.56 86 TYR A O 1
ATOM 687 N N . ASN A 1 87 ? -10.817 -5.129 -5.009 1.00 93.69 87 ASN A N 1
ATOM 688 C CA . ASN A 1 87 ? -11.875 -5.295 -6.003 1.00 93.69 87 ASN A CA 1
ATOM 689 C C . ASN A 1 87 ? -13.027 -6.175 -5.511 1.00 93.69 87 ASN A C 1
ATOM 691 O O . ASN A 1 87 ? -14.181 -5.861 -5.801 1.00 93.69 87 ASN A O 1
ATOM 695 N N . PHE A 1 88 ? -12.738 -7.207 -4.717 1.00 92.06 88 PHE A N 1
ATOM 696 C CA . PHE A 1 88 ? -13.743 -8.165 -4.249 1.00 92.06 88 PHE A CA 1
ATOM 697 C C . PHE A 1 88 ? -14.248 -7.911 -2.819 1.00 92.06 88 PHE A C 1
ATOM 699 O O . PHE A 1 88 ? -15.232 -8.527 -2.406 1.00 92.06 88 PHE A O 1
ATOM 706 N N . ALA A 1 89 ? -13.640 -6.998 -2.053 1.00 92.50 89 ALA A N 1
ATOM 707 C CA . ALA A 1 89 ? -14.147 -6.648 -0.729 1.00 92.50 89 ALA A CA 1
ATOM 708 C C . ALA A 1 89 ? -15.551 -6.013 -0.812 1.00 92.50 89 ALA A C 1
ATOM 710 O O . ALA A 1 89 ? -15.773 -5.085 -1.598 1.00 92.50 89 ALA A O 1
ATOM 711 N N . PRO A 1 90 ? -16.496 -6.425 0.054 1.00 93.19 90 PRO A N 1
ATOM 712 C CA . PRO A 1 90 ? -17.812 -5.803 0.113 1.00 93.19 90 PRO A CA 1
ATOM 713 C C . PRO A 1 90 ? -17.696 -4.331 0.541 1.00 93.19 90 PRO A C 1
ATOM 715 O O . PRO A 1 90 ? -16.785 -3.989 1.303 1.00 93.19 90 PRO A O 1
ATOM 718 N N . PRO A 1 91 ? -18.638 -3.444 0.158 1.00 94.06 91 PRO A N 1
ATOM 719 C CA . PRO A 1 91 ? -18.566 -2.010 0.474 1.00 94.06 91 PRO A CA 1
ATOM 720 C C . PRO A 1 91 ? -18.367 -1.702 1.967 1.00 94.06 91 PRO A C 1
ATOM 722 O O . PRO A 1 91 ? -17.694 -0.741 2.347 1.00 94.06 91 PRO A O 1
ATOM 725 N N . SER A 1 92 ? -18.917 -2.556 2.833 1.00 93.31 92 SER A N 1
ATOM 726 C CA . SER A 1 92 ? -18.798 -2.459 4.287 1.00 93.31 92 SER A CA 1
ATOM 727 C C . SER A 1 92 ? -17.362 -2.615 4.801 1.00 93.31 92 SER A C 1
ATOM 729 O O . SER A 1 92 ? -17.075 -2.065 5.873 1.00 93.31 92 SER A O 1
ATOM 731 N N . LEU A 1 93 ? -16.506 -3.335 4.066 1.00 94.38 93 LEU A N 1
ATOM 732 C CA . LEU A 1 93 ? -15.075 -3.523 4.310 1.00 94.38 93 LEU A CA 1
ATOM 733 C C . LEU A 1 93 ? -14.208 -2.617 3.442 1.00 94.38 93 LEU A C 1
ATOM 735 O O . LEU A 1 93 ? -13.250 -2.043 3.949 1.00 94.38 93 LEU A O 1
ATOM 739 N N . LYS A 1 94 ? -14.566 -2.444 2.166 1.00 95.19 94 LYS A N 1
ATOM 740 C CA . LYS A 1 94 ? -13.792 -1.677 1.182 1.00 95.19 94 LYS A CA 1
ATOM 741 C C . LYS A 1 94 ? -13.481 -0.254 1.650 1.00 95.19 94 LYS A C 1
ATOM 743 O O . LYS A 1 94 ? -12.397 0.250 1.400 1.00 95.19 94 LYS A O 1
ATOM 748 N N . LYS A 1 95 ? -14.375 0.359 2.436 1.00 94.94 95 LYS A N 1
ATOM 749 C CA . LYS A 1 95 ? -14.156 1.679 3.058 1.00 94.94 95 LYS A CA 1
ATOM 750 C C . LYS A 1 95 ? -12.970 1.764 4.036 1.00 94.94 95 LYS A C 1
ATOM 752 O O . LYS A 1 95 ? -12.559 2.872 4.367 1.00 94.94 95 LYS A O 1
ATOM 757 N N . TYR A 1 96 ? -12.469 0.627 4.521 1.00 96.31 96 TYR A N 1
ATOM 758 C CA . TYR A 1 96 ? -11.298 0.522 5.398 1.00 96.31 96 TYR A CA 1
ATOM 759 C C . TYR A 1 96 ? -10.022 0.146 4.645 1.00 96.31 96 TYR A C 1
ATOM 761 O O . TYR A 1 96 ? -8.987 -0.022 5.278 1.00 96.31 96 TYR A O 1
ATOM 769 N N . LEU A 1 97 ? -10.075 -0.028 3.327 1.00 96.69 97 LEU A N 1
ATOM 770 C CA . LEU A 1 97 ? -8.907 -0.324 2.507 1.00 96.69 97 LEU A CA 1
ATOM 771 C C . LEU A 1 97 ? -8.486 0.944 1.780 1.00 96.69 97 LEU A C 1
ATOM 773 O O . LEU A 1 97 ? -9.340 1.656 1.247 1.00 96.69 97 LEU A O 1
ATOM 777 N N . ALA A 1 98 ? -7.181 1.207 1.757 1.00 96.50 98 ALA A N 1
ATOM 778 C CA . ALA A 1 98 ? -6.625 2.216 0.876 1.00 96.50 98 ALA A CA 1
ATOM 779 C C . ALA A 1 98 ? -6.997 1.865 -0.570 1.00 96.50 98 ALA A C 1
ATOM 781 O O . ALA A 1 98 ? -6.790 0.733 -1.005 1.00 96.50 98 ALA A O 1
ATOM 782 N N . GLU A 1 99 ? -7.593 2.804 -1.290 1.00 96.12 99 GLU A N 1
ATOM 783 C CA . GLU A 1 99 ? -8.112 2.600 -2.630 1.00 96.12 99 GLU A CA 1
ATOM 784 C C . GLU A 1 99 ? -7.004 2.291 -3.629 1.00 96.12 99 GLU A C 1
ATOM 786 O O . GLU A 1 99 ? -6.061 3.068 -3.765 1.00 96.12 99 GLU A O 1
ATOM 791 N N . VAL A 1 100 ? -7.167 1.185 -4.359 1.00 96.62 100 VAL A N 1
ATOM 792 C CA . VAL A 1 100 ? -6.381 0.876 -5.556 1.00 96.62 100 VAL A CA 1
ATOM 793 C C . VAL A 1 100 ? -6.969 1.656 -6.723 1.00 96.62 100 VAL A C 1
ATOM 795 O O . VAL A 1 100 ? -8.146 1.503 -7.047 1.00 96.62 100 VAL A O 1
ATOM 798 N N . LYS A 1 101 ? -6.149 2.496 -7.354 1.00 95.62 101 LYS A N 1
ATOM 799 C CA . LYS A 1 101 ? -6.543 3.279 -8.532 1.00 95.62 101 LYS A CA 1
ATOM 800 C C . LYS A 1 101 ? -6.148 2.619 -9.837 1.00 95.62 101 LYS A C 1
ATOM 802 O O . LYS A 1 101 ? -6.863 2.743 -10.825 1.00 95.62 101 LYS A O 1
ATOM 807 N N . GLU A 1 102 ? -4.997 1.967 -9.840 1.00 95.19 102 GLU A N 1
ATOM 808 C CA . GLU A 1 102 ? -4.437 1.347 -11.028 1.00 95.19 102 GLU A CA 1
ATOM 809 C C . GLU A 1 102 ? -3.470 0.242 -10.611 1.00 95.19 102 GLU A C 1
ATOM 811 O O . GLU A 1 102 ? -2.840 0.324 -9.554 1.00 95.19 102 GLU A O 1
ATOM 816 N N . HIS A 1 103 ? -3.332 -0.789 -11.433 1.00 95.25 103 HIS A N 1
ATOM 817 C CA . HIS A 1 103 ? -2.366 -1.853 -11.216 1.00 95.25 103 HIS A CA 1
ATOM 818 C C . HIS A 1 103 ? -1.799 -2.329 -12.550 1.00 95.25 103 HIS A C 1
ATOM 820 O O . HIS A 1 103 ? -2.406 -2.149 -13.602 1.00 95.25 103 HIS A O 1
ATOM 826 N N . GLY A 1 104 ? -0.647 -2.985 -12.484 1.00 95.00 104 GLY A N 1
ATOM 827 C CA . GLY A 1 104 ? -0.066 -3.708 -13.604 1.00 95.00 104 GLY A CA 1
ATOM 828 C C . GLY A 1 104 ? 0.862 -4.808 -13.106 1.00 95.00 104 GLY A C 1
ATOM 829 O O . GLY A 1 104 ? 1.018 -5.037 -11.903 1.00 95.00 104 GLY A O 1
ATOM 830 N N . TYR A 1 105 ? 1.503 -5.529 -14.025 1.00 92.81 105 TYR A N 1
ATOM 831 C CA . TYR A 1 105 ? 2.380 -6.626 -13.625 1.00 92.81 105 TYR A CA 1
ATOM 832 C C . TYR A 1 105 ? 3.584 -6.118 -12.812 1.00 92.81 105 TYR A C 1
ATOM 834 O O . TYR A 1 105 ? 4.469 -5.439 -13.333 1.00 92.81 105 TYR A O 1
ATOM 842 N N . GLY A 1 106 ? 3.607 -6.458 -11.519 1.00 92.75 106 GLY A N 1
ATOM 843 C CA . GLY A 1 106 ? 4.678 -6.097 -10.588 1.00 92.75 106 GLY A CA 1
ATOM 844 C C . GLY A 1 106 ? 4.583 -4.694 -9.983 1.00 92.75 106 GLY A C 1
ATOM 845 O O . GLY A 1 106 ? 5.502 -4.291 -9.268 1.00 92.75 106 GLY A O 1
ATOM 846 N N . TRP A 1 107 ? 3.484 -3.963 -10.193 1.00 96.06 107 TRP A N 1
ATOM 847 C CA . TRP A 1 107 ? 3.274 -2.649 -9.579 1.00 96.06 107 TRP A CA 1
ATOM 848 C C . TRP A 1 107 ? 1.794 -2.354 -9.291 1.00 96.06 107 TRP A C 1
ATOM 850 O O . TRP A 1 107 ? 0.903 -2.916 -9.922 1.00 96.06 107 TRP A O 1
ATOM 860 N N . ILE A 1 108 ? 1.532 -1.486 -8.314 1.00 97.56 108 ILE A N 1
ATOM 861 C CA . ILE A 1 108 ? 0.181 -1.032 -7.952 1.00 97.56 108 ILE A CA 1
ATOM 862 C C . ILE A 1 108 ? 0.215 0.433 -7.516 1.00 97.56 108 ILE A C 1
ATOM 864 O O . ILE A 1 108 ? 1.196 0.884 -6.919 1.00 97.56 108 ILE A O 1
ATOM 868 N N . ILE A 1 109 ? -0.847 1.172 -7.823 1.00 97.44 109 ILE A N 1
ATOM 869 C CA . ILE A 1 109 ? -1.045 2.567 -7.435 1.00 97.44 109 ILE A CA 1
ATOM 870 C C . ILE A 1 109 ? -2.244 2.656 -6.514 1.00 97.44 109 ILE A C 1
ATOM 872 O O . ILE A 1 109 ? -3.342 2.202 -6.842 1.00 97.44 109 ILE A O 1
ATOM 876 N N . MET A 1 110 ? -2.026 3.283 -5.365 1.00 95.69 110 MET A N 1
ATOM 877 C CA . MET A 1 110 ? -3.048 3.451 -4.344 1.00 95.69 110 MET A CA 1
ATOM 878 C C . MET A 1 110 ? -3.060 4.855 -3.759 1.00 95.69 110 MET A C 1
ATOM 880 O O . MET A 1 110 ? -2.095 5.607 -3.909 1.00 95.69 110 MET A O 1
ATOM 884 N N . GLU A 1 111 ? -4.159 5.214 -3.095 1.00 94.88 111 GLU A N 1
ATOM 885 C CA . GLU A 1 111 ? -4.238 6.477 -2.358 1.00 94.88 111 GLU A CA 1
ATOM 886 C C . GLU A 1 111 ? -3.091 6.581 -1.341 1.00 94.88 111 GLU A C 1
ATOM 888 O O . GLU A 1 111 ? -2.790 5.643 -0.595 1.00 94.88 111 GLU A O 1
ATOM 893 N N . LYS A 1 112 ? -2.423 7.735 -1.324 1.00 94.69 112 LYS A N 1
ATOM 894 C CA . LYS A 1 112 ? -1.396 8.034 -0.333 1.00 94.69 112 LYS A CA 1
ATOM 895 C C . LYS A 1 112 ? -2.080 8.504 0.944 1.00 94.69 112 LYS A C 1
ATOM 897 O O . LYS A 1 112 ? -2.916 9.403 0.922 1.00 94.69 112 LYS A O 1
ATOM 902 N N . MET A 1 113 ? -1.674 7.931 2.070 1.00 94.62 113 MET A N 1
ATOM 903 C CA . MET A 1 113 ? -2.264 8.222 3.375 1.00 94.62 113 MET A CA 1
ATOM 904 C C . MET A 1 113 ? -1.245 8.884 4.305 1.00 94.62 113 MET A C 1
ATOM 906 O O . MET A 1 113 ? -0.037 8.697 4.153 1.00 94.62 113 MET A O 1
ATOM 910 N N . LYS A 1 114 ? -1.732 9.659 5.278 1.00 95.25 114 LYS A N 1
ATOM 911 C CA . LYS A 1 114 ? -0.909 10.258 6.338 1.00 95.25 114 LYS A CA 1
ATOM 912 C C . LYS A 1 114 ? -0.747 9.261 7.491 1.00 95.25 114 LYS A C 1
ATOM 914 O O . LYS A 1 114 ? -1.562 8.351 7.649 1.00 95.25 114 LYS A O 1
ATOM 919 N N . ASN A 1 115 ? 0.283 9.451 8.313 1.00 94.94 115 ASN A N 1
ATOM 920 C CA . ASN A 1 115 ? 0.478 8.646 9.521 1.00 94.94 115 ASN A CA 1
ATOM 921 C C . ASN A 1 115 ? -0.675 8.865 10.507 1.00 94.94 115 ASN A C 1
ATOM 923 O O . ASN A 1 115 ? -1.132 9.993 10.696 1.00 94.94 115 ASN A O 1
ATOM 927 N N . VAL A 1 116 ? -1.121 7.789 11.154 1.00 96.25 116 VAL A N 1
ATOM 928 C CA . VAL A 1 116 ? -2.148 7.859 12.198 1.00 96.25 116 VAL A CA 1
ATOM 929 C C . VAL A 1 116 ? -1.494 8.265 13.524 1.00 96.25 116 VAL A C 1
ATOM 931 O O . VAL A 1 116 ? -0.534 7.612 13.933 1.00 96.25 116 VAL A O 1
ATOM 934 N N . PRO A 1 117 ? -1.985 9.307 14.221 1.00 95.44 117 PRO A N 1
ATOM 935 C CA . PRO A 1 117 ? -1.539 9.614 15.575 1.00 95.44 117 PRO A CA 1
ATOM 936 C C . PRO A 1 117 ? -1.859 8.467 16.534 1.00 95.44 117 PRO A C 1
ATOM 938 O O . PRO A 1 117 ? -2.976 7.939 16.524 1.00 95.44 117 PRO A O 1
ATOM 941 N N . ASP A 1 118 ? -0.900 8.116 17.385 1.00 96.06 118 ASP A N 1
ATOM 942 C CA . ASP A 1 118 ? -1.064 7.050 18.366 1.00 96.06 118 ASP A CA 1
ATOM 943 C C . ASP A 1 118 ? -1.870 7.542 19.578 1.00 96.06 118 ASP A C 1
ATOM 945 O O . ASP A 1 118 ? -1.329 8.089 20.538 1.00 96.06 118 ASP A O 1
ATOM 949 N N . THR A 1 119 ? -3.191 7.392 19.494 1.00 96.12 119 THR A N 1
ATOM 950 C CA . THR A 1 119 ? -4.148 7.731 20.553 1.00 96.12 119 THR A CA 1
ATOM 951 C C . THR A 1 119 ? -5.011 6.522 20.886 1.00 96.12 119 THR A C 1
ATOM 953 O O . THR A 1 119 ? -5.232 5.657 20.034 1.00 96.12 119 THR A O 1
ATOM 956 N N . GLU A 1 120 ? -5.560 6.481 22.101 1.00 96.19 120 GLU A N 1
ATOM 957 C CA . GLU A 1 120 ? -6.456 5.397 22.524 1.00 96.19 120 GLU A CA 1
ATOM 958 C C . GLU A 1 120 ? -7.661 5.250 21.582 1.00 96.19 120 GLU A C 1
ATOM 960 O O . GLU A 1 120 ? -7.955 4.163 21.091 1.00 96.19 120 GLU A O 1
ATOM 965 N N . GLU A 1 121 ? -8.278 6.371 21.200 1.00 96.25 121 GLU A N 1
ATOM 966 C CA . GLU A 1 121 ? -9.389 6.392 20.244 1.00 96.25 121 GLU A CA 1
ATOM 967 C C . GLU A 1 121 ? -9.019 5.726 18.903 1.00 96.25 121 GLU A C 1
ATOM 969 O O . GLU A 1 121 ? -9.803 4.961 18.328 1.00 96.25 121 GLU A O 1
ATOM 974 N N . ASN A 1 122 ? -7.816 5.994 18.388 1.00 96.75 122 ASN A N 1
ATOM 975 C CA . ASN A 1 122 ? -7.354 5.414 17.132 1.00 96.75 122 ASN A CA 1
ATOM 976 C C . ASN A 1 122 ? -7.006 3.930 17.284 1.00 96.75 122 ASN A C 1
ATOM 978 O O . ASN A 1 122 ? -7.333 3.147 16.388 1.00 96.75 122 ASN A O 1
ATOM 982 N N . ARG A 1 123 ? -6.420 3.517 18.414 1.00 96.12 123 ARG A N 1
ATOM 983 C CA . ARG A 1 123 ? -6.174 2.099 18.725 1.00 96.12 123 ARG A CA 1
ATOM 984 C C . ARG A 1 123 ? -7.475 1.309 18.714 1.00 96.12 123 ARG A C 1
ATOM 986 O O . ARG A 1 123 ? -7.578 0.304 18.010 1.00 96.12 123 ARG A O 1
ATOM 993 N N . GLU A 1 124 ? -8.509 1.811 19.381 1.00 96.19 124 GLU A N 1
ATOM 994 C CA . GLU A 1 124 ? -9.820 1.167 19.378 1.00 96.19 124 GLU A CA 1
ATOM 995 C C . GLU A 1 124 ? -10.442 1.082 17.976 1.00 96.19 124 GLU A C 1
ATOM 997 O O . GLU A 1 124 ? -11.026 0.057 17.609 1.00 96.19 124 GLU A O 1
ATOM 1002 N N . LYS A 1 125 ? -10.334 2.146 17.163 1.00 96.25 125 LYS A N 1
ATOM 1003 C CA . LYS A 1 125 ? -10.814 2.133 15.767 1.00 96.25 125 LYS A CA 1
ATOM 1004 C C . LYS A 1 125 ? -10.135 1.023 14.964 1.00 96.25 125 LYS A C 1
ATOM 1006 O O . LYS A 1 125 ? -10.820 0.318 14.220 1.00 96.25 125 LYS A O 1
ATOM 1011 N N . VAL A 1 126 ? -8.828 0.838 15.142 1.00 96.50 126 VAL A N 1
ATOM 1012 C CA . VAL A 1 126 ? -8.055 -0.217 14.475 1.00 96.50 126 VAL A CA 1
ATOM 1013 C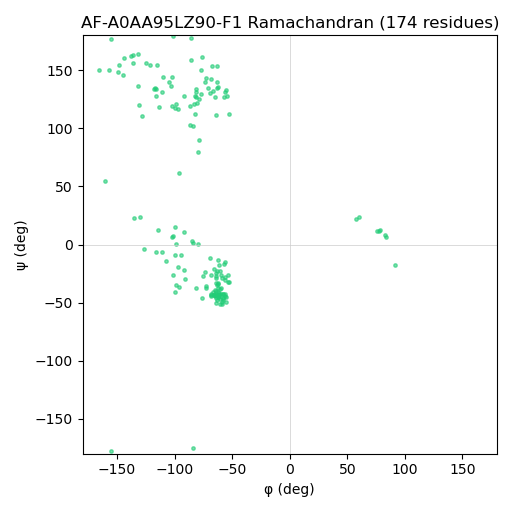 C . VAL A 1 126 ? -8.482 -1.612 14.937 1.00 96.50 126 VAL A C 1
ATOM 1015 O O . VAL A 1 126 ? -8.694 -2.494 14.102 1.00 96.50 126 VAL A O 1
ATOM 1018 N N . LEU A 1 127 ? -8.690 -1.813 16.238 1.00 95.19 127 LEU A N 1
ATOM 1019 C CA . LEU A 1 127 ? -9.164 -3.092 16.775 1.00 95.19 127 LEU A CA 1
ATOM 1020 C C . LEU A 1 127 ? -10.558 -3.450 16.250 1.00 95.19 127 LEU A C 1
ATOM 1022 O O . LEU A 1 127 ? -10.775 -4.559 15.759 1.00 95.19 127 LEU A O 1
ATOM 1026 N N . ARG A 1 128 ? -11.489 -2.489 16.246 1.00 95.12 128 ARG A N 1
ATOM 1027 C CA . ARG A 1 128 ? -12.828 -2.676 15.660 1.00 95.12 128 ARG A CA 1
ATOM 1028 C C . ARG A 1 128 ? -12.762 -2.997 14.166 1.00 95.12 128 ARG A C 1
ATOM 1030 O O . ARG A 1 128 ? -13.546 -3.811 13.679 1.00 95.12 128 ARG A O 1
ATOM 1037 N N . MET A 1 129 ? -11.838 -2.370 13.439 1.00 95.44 129 MET A N 1
ATOM 1038 C CA . MET A 1 129 ? -11.591 -2.650 12.024 1.00 95.44 129 MET A CA 1
ATOM 1039 C C . MET A 1 129 ? -11.104 -4.093 11.813 1.00 95.44 129 MET A C 1
ATOM 1041 O O . MET A 1 129 ? -11.689 -4.795 10.988 1.00 95.44 129 MET A O 1
ATOM 1045 N N . LYS A 1 130 ? -10.117 -4.570 12.589 1.00 94.12 130 LYS A N 1
ATOM 1046 C CA . LYS A 1 130 ? -9.629 -5.966 12.552 1.00 94.12 130 LYS A CA 1
ATOM 1047 C C . LYS A 1 130 ? -10.759 -6.971 12.784 1.00 94.12 130 LYS A C 1
ATOM 1049 O O . LYS A 1 130 ? -10.935 -7.892 11.987 1.00 94.12 130 LYS A O 1
ATOM 1054 N N . GLU A 1 131 ? -11.564 -6.767 13.826 1.00 93.56 131 GLU A N 1
ATOM 1055 C CA . GLU A 1 131 ? -12.695 -7.653 14.127 1.00 93.56 131 GLU A CA 1
ATOM 1056 C C . GLU A 1 131 ? -13.737 -7.660 13.008 1.00 93.56 131 GLU A C 1
ATOM 1058 O O . GLU A 1 131 ? -14.358 -8.686 12.722 1.00 93.56 131 GLU A O 1
ATOM 1063 N N . LYS A 1 132 ? -13.913 -6.531 12.319 1.00 94.62 132 LYS A N 1
ATOM 1064 C CA . LYS A 1 132 ? -14.810 -6.465 11.173 1.00 94.62 132 LYS A CA 1
ATOM 1065 C C . LYS A 1 132 ? -14.290 -7.266 9.981 1.00 94.62 132 LYS A C 1
ATOM 1067 O O . LYS A 1 132 ? -15.085 -7.988 9.395 1.00 94.62 132 LYS A O 1
ATOM 1072 N N . PHE A 1 133 ? -12.998 -7.204 9.654 1.00 93.75 133 PHE A N 1
ATOM 1073 C CA . PHE A 1 133 ? -12.414 -8.083 8.629 1.00 93.75 133 PHE A CA 1
ATOM 1074 C C . PHE A 1 133 ? -12.617 -9.562 8.982 1.00 93.75 133 PHE A C 1
ATOM 1076 O O . PHE A 1 133 ? -13.118 -10.328 8.157 1.00 93.75 133 PHE A O 1
ATOM 1083 N N . LYS A 1 134 ? -12.355 -9.935 10.241 1.00 92.25 134 LYS A N 1
ATOM 1084 C CA . LYS A 1 134 ? -12.527 -11.308 10.736 1.00 92.25 134 LYS A CA 1
ATOM 1085 C C . LYS A 1 134 ? -13.961 -11.824 10.579 1.00 92.25 134 LYS A C 1
ATOM 1087 O O . LYS A 1 134 ? -14.154 -12.949 10.131 1.00 92.25 134 LYS A O 1
ATOM 1092 N N . LYS A 1 135 ? -14.974 -11.002 10.884 1.00 92.81 135 LYS A N 1
ATOM 1093 C CA . LYS A 1 135 ? -16.401 -11.354 10.709 1.00 92.81 135 LYS A CA 1
ATOM 1094 C C . LYS A 1 135 ? -16.794 -11.666 9.262 1.00 92.81 135 LYS A C 1
ATOM 1096 O O . LYS A 1 135 ? -17.788 -12.344 9.045 1.00 92.81 135 LYS A O 1
ATOM 1101 N N . TYR A 1 136 ? -16.032 -11.168 8.296 1.00 91.00 136 TYR A N 1
ATOM 1102 C CA . TYR A 1 136 ? -16.225 -11.406 6.864 1.00 91.00 136 TYR A CA 1
ATOM 1103 C C . TYR A 1 136 ? -15.286 -12.497 6.322 1.00 91.00 136 TYR A C 1
ATOM 1105 O O . TYR A 1 136 ? -15.101 -12.598 5.114 1.00 91.00 136 TYR A O 1
ATOM 1113 N N . GLY A 1 137 ? -14.658 -13.287 7.201 1.00 90.44 137 GLY A N 1
ATOM 1114 C CA . GLY A 1 137 ? -13.741 -14.357 6.805 1.00 90.44 137 GLY A CA 1
ATOM 1115 C C . GLY A 1 137 ? -12.368 -13.866 6.343 1.00 90.44 137 GLY A C 1
ATOM 1116 O O . GLY A 1 137 ? -11.593 -14.652 5.813 1.00 90.44 137 GLY A O 1
ATOM 1117 N N . ILE A 1 138 ? -12.023 -12.589 6.540 1.00 90.88 138 ILE A N 1
ATOM 1118 C CA . ILE A 1 138 ? -10.718 -12.049 6.142 1.00 90.88 138 ILE A CA 1
ATOM 1119 C C . ILE A 1 138 ? -9.798 -11.982 7.356 1.00 90.88 138 ILE A C 1
ATOM 1121 O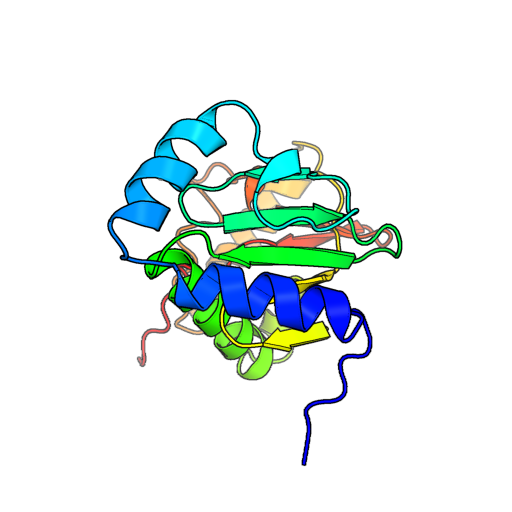 O . ILE A 1 138 ? -10.042 -11.244 8.315 1.00 90.88 138 ILE A O 1
ATOM 1125 N N . HIS A 1 139 ? -8.699 -12.725 7.304 1.00 90.50 139 HIS A N 1
ATOM 1126 C CA . HIS A 1 139 ? -7.644 -12.645 8.298 1.00 90.50 139 HIS A CA 1
ATOM 1127 C C . HIS A 1 139 ? -6.650 -11.547 7.941 1.00 90.50 139 HIS A C 1
ATOM 1129 O O . HIS A 1 139 ? -5.781 -11.699 7.083 1.00 90.50 139 HIS A O 1
ATOM 1135 N N . ALA A 1 140 ? -6.795 -10.435 8.650 1.00 88.69 140 ALA A N 1
ATOM 1136 C CA . ALA A 1 140 ? -5.997 -9.234 8.495 1.00 88.69 140 ALA A CA 1
ATOM 1137 C C . ALA A 1 140 ? -4.832 -9.192 9.505 1.00 88.69 140 ALA A C 1
ATOM 1139 O O . ALA A 1 140 ? -4.767 -8.312 10.369 1.00 88.69 140 ALA A O 1
ATOM 1140 N N . GLY A 1 141 ? -3.932 -10.180 9.427 1.00 80.44 141 GLY A N 1
ATOM 1141 C CA . GLY A 1 141 ? -2.836 -10.394 10.390 1.00 80.44 141 GLY A CA 1
ATOM 1142 C C . GLY A 1 141 ? -1.807 -9.257 10.472 1.00 80.44 141 GLY A C 1
ATOM 1143 O O . GLY A 1 141 ? -1.028 -9.179 11.418 1.00 80.44 141 GLY A O 1
ATOM 1144 N N . ASP A 1 142 ? -1.832 -8.335 9.511 1.00 84.69 142 ASP A N 1
ATOM 1145 C CA . ASP A 1 142 ? -0.908 -7.205 9.438 1.00 84.69 142 ASP 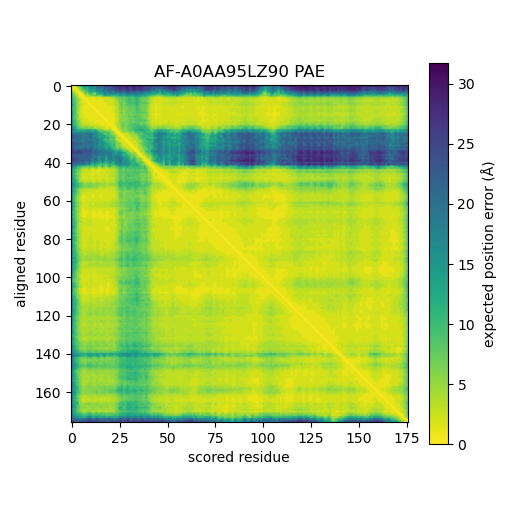A CA 1
ATOM 1146 C C . ASP A 1 142 ? -1.477 -5.867 9.912 1.00 84.69 142 ASP A C 1
ATOM 1148 O O . ASP A 1 142 ? -0.796 -4.846 9.824 1.00 84.69 142 ASP A O 1
ATOM 1152 N N . ILE A 1 143 ? -2.681 -5.865 10.488 1.00 92.31 143 ILE A N 1
ATOM 1153 C CA . ILE A 1 143 ? -3.263 -4.668 11.110 1.00 92.31 143 ILE A CA 1
ATOM 1154 C C . ILE A 1 143 ? -2.726 -4.455 12.537 1.00 92.31 143 ILE A C 1
ATOM 1156 O O . ILE A 1 143 ? -2.499 -3.319 12.948 1.00 92.31 143 ILE A O 1
ATOM 1160 N N . VAL A 1 144 ? -2.505 -5.525 13.303 1.00 92.94 144 VAL A N 1
ATOM 1161 C CA . VAL A 1 144 ? -1.997 -5.463 14.687 1.00 92.94 144 VAL A CA 1
ATOM 1162 C C . VAL A 1 144 ? -0.952 -6.550 14.930 1.00 92.94 144 VAL A C 1
ATOM 1164 O O . VAL A 1 144 ? -0.869 -7.501 14.154 1.00 92.94 144 VAL A O 1
ATOM 1167 N N . ASP A 1 145 ? -0.151 -6.413 15.981 1.00 92.00 145 ASP A N 1
ATOM 1168 C CA . ASP A 1 145 ? 0.757 -7.461 16.455 1.00 92.00 145 ASP A CA 1
ATOM 1169 C C . ASP A 1 145 ? 0.063 -8.486 17.379 1.00 92.00 145 ASP A C 1
ATOM 1171 O O . ASP A 1 145 ? -1.160 -8.479 17.557 1.00 92.00 145 ASP A O 1
ATOM 1175 N N . GLU A 1 146 ? 0.848 -9.407 17.939 1.00 88.44 146 GLU A N 1
ATOM 1176 C CA . GLU A 1 146 ? 0.376 -10.476 18.829 1.00 88.44 146 GLU A CA 1
ATOM 1177 C C . GLU A 1 146 ? -0.218 -9.943 20.145 1.00 88.44 146 GLU A C 1
ATOM 1179 O O . GLU A 1 146 ? -1.098 -10.575 20.727 1.00 88.44 146 GLU A O 1
ATOM 1184 N N . GLU A 1 147 ? 0.179 -8.740 20.567 1.00 90.69 147 GLU A N 1
ATOM 1185 C CA . GLU A 1 147 ? -0.330 -8.043 21.754 1.00 90.69 147 GLU A CA 1
ATOM 1186 C C . GLU A 1 147 ? -1.518 -7.118 21.426 1.00 90.69 147 GLU A C 1
ATOM 1188 O O . GLU A 1 147 ? -1.944 -6.320 22.261 1.00 90.69 147 GLU A O 1
ATOM 1193 N N . ASN A 1 148 ? -2.077 -7.216 20.212 1.00 88.69 148 ASN A N 1
ATOM 1194 C CA . ASN A 1 148 ? -3.127 -6.339 19.687 1.00 88.69 148 ASN A CA 1
ATOM 1195 C C . ASN A 1 148 ? -2.728 -4.851 19.597 1.00 88.69 148 ASN A C 1
ATOM 1197 O O . ASN A 1 148 ? -3.598 -3.980 19.533 1.00 88.69 148 ASN A O 1
ATOM 1201 N N . LYS A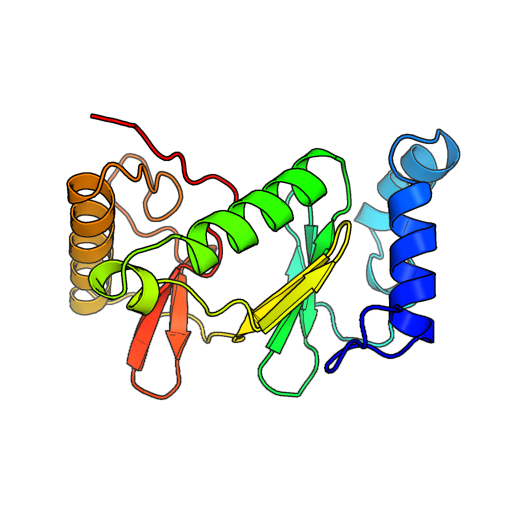 1 149 ? -1.436 -4.524 19.511 1.00 93.31 149 LYS A N 1
ATOM 1202 C CA . LYS A 1 149 ? -1.001 -3.152 19.220 1.00 93.31 149 LYS A CA 1
ATOM 1203 C C . LYS A 1 149 ? -1.063 -2.896 17.710 1.00 93.31 149 LYS A C 1
ATOM 1205 O O . LYS A 1 149 ? -0.596 -3.730 16.929 1.00 93.31 149 LYS A O 1
ATOM 1210 N N . PRO A 1 150 ? -1.627 -1.762 17.256 1.00 95.69 150 PRO A N 1
ATOM 1211 C CA . PRO A 1 150 ? -1.659 -1.419 15.838 1.00 95.69 150 PRO A CA 1
ATOM 1212 C C . PRO A 1 150 ? -0.273 -1.390 15.189 1.00 95.69 150 PRO A C 1
ATOM 1214 O O . PRO A 1 150 ? 0.643 -0.714 15.657 1.00 95.69 150 PRO A O 1
ATOM 1217 N N . LYS A 1 151 ? -0.137 -2.056 14.040 1.00 94.94 151 LYS A N 1
ATOM 1218 C CA . LYS A 1 151 ? 1.035 -1.917 13.171 1.00 94.94 151 LYS A CA 1
ATOM 1219 C C . LYS A 1 151 ? 0.877 -0.634 12.353 1.00 94.94 151 LYS A C 1
ATOM 1221 O O . LYS A 1 151 ? 0.499 -0.685 11.187 1.00 94.94 151 LYS A O 1
ATOM 1226 N N . TRP A 1 152 ? 1.171 0.522 12.953 1.00 94.44 152 TRP A N 1
ATOM 1227 C CA . TRP A 1 152 ? 0.925 1.843 12.349 1.00 94.44 152 TRP A CA 1
ATOM 1228 C C . TRP A 1 152 ? 1.530 2.040 10.951 1.00 94.44 152 TRP A C 1
ATOM 1230 O O . TRP A 1 152 ? 0.977 2.784 10.157 1.00 94.44 152 TRP A O 1
ATOM 1240 N N . LYS A 1 153 ? 2.604 1.324 10.597 1.00 91.06 153 LYS A N 1
ATOM 1241 C CA . LYS A 1 153 ? 3.176 1.331 9.236 1.00 91.06 153 LYS A CA 1
ATOM 1242 C C . LYS A 1 153 ? 2.236 0.788 8.143 1.00 91.06 153 LYS A C 1
ATOM 1244 O O . LYS A 1 153 ? 2.413 1.118 6.977 1.00 91.06 153 LYS A O 1
ATOM 1249 N N . ASN A 1 154 ? 1.257 -0.037 8.517 1.00 94.06 154 ASN A N 1
ATOM 1250 C CA . ASN A 1 154 ? 0.289 -0.668 7.615 1.00 94.06 154 ASN A CA 1
ATOM 1251 C C . ASN A 1 154 ? -1.078 0.032 7.659 1.00 94.06 154 ASN A C 1
ATOM 1253 O O . ASN A 1 154 ? -2.041 -0.439 7.051 1.00 94.06 154 ASN A O 1
ATOM 1257 N N . ILE A 1 155 ? -1.178 1.159 8.370 1.00 95.50 155 ILE A N 1
ATOM 1258 C CA . ILE A 1 155 ? -2.418 1.897 8.592 1.00 95.50 155 ILE A CA 1
ATOM 1259 C C . ILE A 1 155 ? -2.173 3.377 8.304 1.00 95.50 155 ILE A C 1
ATOM 1261 O O . ILE A 1 155 ? -1.180 3.951 8.733 1.00 95.50 155 ILE A O 1
ATOM 1265 N N . GLY A 1 156 ? -3.099 4.014 7.601 1.00 95.81 156 GLY A N 1
ATOM 1266 C CA . GLY A 1 156 ? -3.038 5.438 7.312 1.00 95.81 156 GLY A CA 1
ATOM 1267 C C . GLY A 1 156 ? -4.351 6.146 7.607 1.00 95.81 156 GLY A C 1
ATOM 1268 O O . GLY A 1 156 ? -5.401 5.515 7.732 1.00 95.81 156 GLY A O 1
ATOM 1269 N N . ILE A 1 157 ? -4.292 7.471 7.694 1.00 96.31 157 ILE A N 1
ATOM 1270 C CA . ILE A 1 157 ? -5.454 8.351 7.828 1.00 96.31 157 ILE A CA 1
ATOM 1271 C C . ILE A 1 157 ? -5.539 9.288 6.620 1.00 96.31 157 ILE A C 1
ATOM 1273 O O . ILE A 1 157 ? -4.525 9.833 6.173 1.00 96.31 157 ILE A O 1
ATOM 1277 N N . ASN A 1 158 ? -6.735 9.422 6.043 1.00 92.31 158 ASN A N 1
ATOM 1278 C CA . ASN A 1 158 ? -6.971 10.380 4.964 1.00 92.31 158 ASN A CA 1
ATOM 1279 C C . ASN A 1 158 ? -7.307 11.767 5.538 1.00 92.31 158 ASN A C 1
ATOM 1281 O O . ASN A 1 158 ? -7.400 11.956 6.751 1.00 92.31 158 ASN A O 1
ATOM 1285 N N . GLU A 1 159 ? -7.507 12.749 4.665 1.00 88.81 159 GLU A N 1
ATOM 1286 C CA . GLU A 1 159 ? -7.789 14.133 5.076 1.00 88.81 159 GLU A CA 1
ATOM 1287 C C . GLU A 1 159 ? -9.134 14.300 5.797 1.00 88.81 159 GLU A C 1
ATOM 1289 O O . GLU A 1 159 ? -9.304 15.229 6.577 1.00 88.81 159 GLU A O 1
ATOM 1294 N N . GLU A 1 160 ? -10.056 13.356 5.607 1.00 91.06 160 GLU A N 1
ATOM 1295 C CA . GLU A 1 160 ? -11.355 13.302 6.288 1.00 91.06 160 GLU A CA 1
ATOM 1296 C C . GLU A 1 160 ? -11.280 12.621 7.669 1.00 91.06 160 GLU A C 1
ATOM 1298 O O . GLU A 1 160 ? -12.308 12.382 8.302 1.00 91.06 160 GLU A O 1
ATOM 1303 N N . GLY A 1 161 ? -10.088 12.225 8.124 1.00 91.62 161 GLY A N 1
ATOM 1304 C CA . GLY A 1 161 ? -9.909 11.527 9.396 1.00 91.62 161 GLY A CA 1
ATOM 1305 C C . GLY A 1 161 ? -10.283 10.038 9.364 1.00 91.62 161 GLY A C 1
ATOM 1306 O O . GLY A 1 161 ? -10.389 9.401 10.416 1.00 91.62 161 GLY A O 1
ATOM 1307 N N . LYS A 1 162 ? -10.493 9.447 8.180 1.00 94.75 162 LYS A N 1
ATOM 1308 C CA . LYS A 1 162 ? -10.821 8.021 8.032 1.00 94.75 162 LYS A CA 1
ATOM 1309 C C . LYS A 1 162 ? -9.551 7.179 8.057 1.00 94.75 162 LYS A C 1
ATOM 1311 O O . LYS A 1 162 ? -8.677 7.327 7.204 1.00 94.75 162 LYS A O 1
ATOM 1316 N N . ILE A 1 163 ? -9.495 6.260 9.020 1.00 96.81 163 ILE A N 1
ATOM 1317 C CA . ILE A 1 163 ? -8.438 5.254 9.142 1.00 96.81 163 ILE A CA 1
ATOM 1318 C C . ILE A 1 163 ? -8.674 4.134 8.124 1.00 96.81 163 ILE A C 1
ATOM 1320 O O . ILE A 1 163 ? -9.772 3.570 8.068 1.00 96.81 163 ILE A O 1
ATOM 1324 N N . LYS A 1 164 ? -7.638 3.796 7.355 1.00 97.25 164 LYS A N 1
ATOM 1325 C CA . LYS A 1 164 ? -7.638 2.697 6.385 1.00 97.25 164 LYS A CA 1
ATOM 1326 C C . LYS A 1 164 ? -6.348 1.886 6.473 1.00 97.25 164 LYS A C 1
ATOM 1328 O O . LYS A 1 164 ? -5.309 2.390 6.892 1.00 97.25 164 LYS A O 1
ATOM 1333 N N . VAL A 1 165 ? -6.409 0.637 6.038 1.00 96.56 165 VAL A N 1
ATOM 1334 C CA . VAL A 1 165 ? -5.252 -0.235 5.850 1.00 96.56 165 VAL A CA 1
ATOM 1335 C C . VAL A 1 165 ? -4.559 0.139 4.542 1.00 96.56 165 VAL A C 1
ATOM 1337 O O . VAL A 1 165 ? -5.199 0.134 3.492 1.00 96.56 165 VAL A O 1
ATOM 1340 N N . VAL A 1 166 ? -3.262 0.442 4.598 1.00 94.62 166 VAL A N 1
ATOM 1341 C CA . VAL A 1 166 ? -2.439 0.764 3.415 1.00 94.62 166 VAL A CA 1
ATOM 1342 C C . VAL A 1 166 ? -1.640 -0.427 2.900 1.00 94.62 166 VAL A C 1
ATOM 1344 O O . VAL A 1 166 ? -1.202 -0.409 1.753 1.00 94.62 166 VAL A O 1
ATOM 1347 N N . ASP A 1 167 ? -1.443 -1.458 3.722 1.00 91.06 167 ASP A N 1
ATOM 1348 C CA . ASP A 1 167 ? -0.812 -2.711 3.310 1.00 91.06 167 ASP A CA 1
ATOM 1349 C C . ASP A 1 167 ? -1.690 -3.893 3.709 1.00 91.06 167 ASP A C 1
ATOM 1351 O O . ASP A 1 167 ? -1.883 -4.194 4.888 1.00 91.06 167 ASP A O 1
ATOM 1355 N N . TYR A 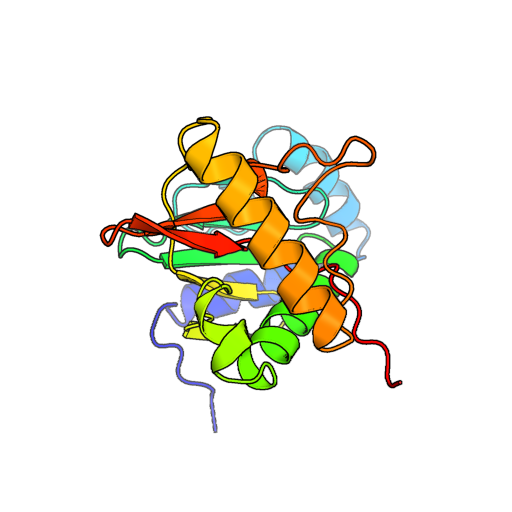1 168 ? -2.251 -4.531 2.691 1.00 94.38 168 TYR A N 1
ATOM 1356 C CA . TYR A 1 168 ? -3.081 -5.720 2.821 1.00 94.38 168 TYR A CA 1
ATOM 1357 C C . TYR A 1 168 ? -2.622 -6.820 1.855 1.00 94.38 168 TYR A C 1
ATOM 1359 O O . TYR A 1 168 ? -3.384 -7.729 1.539 1.00 94.38 168 TYR A O 1
ATOM 1367 N N . GLY A 1 169 ? -1.352 -6.783 1.428 1.00 90.38 169 GLY A N 1
ATOM 1368 C CA . GLY A 1 169 ? -0.758 -7.790 0.540 1.00 90.38 169 GLY A CA 1
ATOM 1369 C C . GLY A 1 169 ? -0.566 -9.173 1.174 1.00 90.38 169 GLY A C 1
ATOM 1370 O O . GLY A 1 169 ? -0.298 -10.131 0.454 1.00 90.38 169 GLY A O 1
ATOM 1371 N N . HIS A 1 170 ? -0.723 -9.283 2.496 1.00 90.75 170 HIS A N 1
ATOM 1372 C CA . HIS A 1 170 ? -0.624 -10.533 3.267 1.00 90.75 170 HIS A CA 1
ATOM 1373 C C . HIS A 1 170 ? -1.950 -10.957 3.917 1.00 90.75 170 HIS A C 1
ATOM 1375 O O . HIS A 1 170 ? -1.980 -11.814 4.802 1.00 90.75 170 HIS A O 1
ATOM 1381 N N . PHE A 1 171 ? -3.064 -10.341 3.527 1.00 92.81 171 PHE A N 1
ATOM 1382 C CA . PHE A 1 171 ? -4.374 -10.748 4.023 1.00 92.81 171 PHE A CA 1
ATOM 1383 C C . PHE A 1 171 ? -4.786 -12.078 3.386 1.00 92.81 171 PHE A C 1
ATOM 1385 O O . PHE A 1 171 ? -4.553 -12.310 2.202 1.00 92.81 171 PHE A O 1
ATOM 1392 N N . ASN A 1 172 ? -5.457 -12.923 4.169 1.00 88.19 172 ASN A N 1
ATOM 1393 C CA . ASN A 1 172 ? -5.960 -14.217 3.711 1.00 88.19 172 ASN A CA 1
ATOM 1394 C C . ASN A 1 172 ? -7.486 -14.253 3.800 1.00 88.19 172 ASN A C 1
ATOM 1396 O O . ASN A 1 172 ? -8.057 -13.844 4.812 1.00 88.19 172 ASN A O 1
ATOM 1400 N N . ILE A 1 173 ? -8.146 -14.752 2.754 1.00 84.31 173 ILE A N 1
ATOM 1401 C CA . ILE A 1 173 ? -9.597 -14.963 2.734 1.00 84.31 173 ILE A CA 1
ATOM 1402 C C . ILE A 1 173 ? -9.861 -16.427 3.081 1.00 84.31 173 ILE A C 1
ATOM 1404 O O . ILE A 1 173 ? -9.479 -17.324 2.334 1.00 84.31 173 ILE A O 1
ATOM 1408 N N . PHE A 1 174 ? -10.536 -16.666 4.197 1.00 78.94 174 PHE A N 1
ATOM 1409 C CA . PHE A 1 174 ? -11.071 -17.969 4.556 1.00 78.94 174 PHE A CA 1
ATOM 1410 C C . PHE A 1 174 ? -12.505 -18.074 4.041 1.00 78.94 174 PHE A C 1
ATOM 1412 O O . PHE A 1 174 ? -13.323 -17.183 4.267 1.00 78.94 174 PHE A O 1
ATOM 1419 N N . HIS A 1 175 ? -12.801 -19.146 3.309 1.00 57.78 175 HIS A N 1
ATOM 1420 C CA . HIS A 1 175 ? -14.182 -19.523 3.026 1.00 57.78 175 HIS A CA 1
ATOM 1421 C C . HIS A 1 175 ? -14.674 -20.286 4.257 1.00 57.78 175 HIS A C 1
ATOM 1423 O O . HIS A 1 175 ? -14.132 -21.346 4.564 1.00 57.78 175 HIS A O 1
ATOM 1429 N N . ASN A 1 176 ? -15.622 -19.698 4.987 1.00 46.66 176 ASN A N 1
ATOM 1430 C CA . ASN A 1 176 ? -16.396 -20.416 5.998 1.00 46.66 176 ASN A CA 1
ATOM 1431 C C . ASN A 1 176 ? -17.586 -21.101 5.333 1.00 46.66 176 ASN A C 1
ATOM 1433 O O . ASN A 1 176 ? -18.175 -20.465 4.428 1.00 46.66 176 ASN A O 1
#

Sequence (176 aa):
MGEKAMFLTSSDIKLIKLWIEGIGSQTFKRRARMAMWNYNHYIGLSYNIIGFGMSRVVFDLNNGFALKVATNAEGINCNKVEDVIYNFAPPSLKKYLAEVKEHGYGWIIMEKMKNVPDTEENREKVLRMKEKFKKYGIHAGDIVDEENKPKWKNIGINEEGKIKVVDYGHFNIFHN

Radius of gyration: 16.71 Å; Cα contacts (8 Å, |Δi|>4): 272; chains: 1; bounding box: 43×34×49 Å

Foldseek 3Di:
DDDDDPLDDPVLVVLLVVQLVCAPPPVLVVLVVVCVPPVCPRSVDPFDFDDDDPFWTWGDSVPQKIKIAGSHPLLQLLQVQLVVCLVPPDPVLNLQAFDWPDDDRRMTMTGDFAFDDDDPVVLVVLVVSQVVCVVQQKHQCQQADPVSGGPRVQWGAHPVRRIHGHGRSPIDGDDD

pLDDT: mean 86.43, std 14.78, range [34.5, 97.56]

Nearest PDB structures (foldseek):
  2pul-assembly1_B  TM=5.406E-01  e=1.655E-02  Bacillus subtilis
  3hav-assembly1_A  TM=5.419E-01  e=2.286E-02  Enterococcus faecium
  2pui-assembly1_B  TM=5.435E-01  e=7.311E-02  Bacillus subtilis
  5iqf-assembly2_B  TM=4.998E-01  e=1.805E-01  Staphylococcus aureus
  6ch4-assembly2_B  TM=4.979E-01  e=3.673E-01  Staphylococcus aureus

Mean predicted aligned error: 6.11 Å